Protein AF-A0A4Q9L4A9-F1 (afdb_monomer_lite)

Foldseek 3Di:
DVVVVVCVVPPDPPDPVVVVVVVVVVVVVVQQWAKEKEWEWADPDDDDDQDADPQEAEDDPPPDDDPDDRRRGDPDPRIDGDDMDMDGQVQFLFHFPCSVVGGGNDYGYYYYYCVQPNPVLVVVLRVVRNPPPPPDADQEPVNLLSNLSVCQSRRTDPDPSLLLVLLRSLCNHLPPPVNLVVLVPPDPPPGDAHDLLSLLSSVLSNLLQLLDDPVVVVVCPDSVVSSVSSVPDDDPQAPRPDLEGEDEPVVVVSLVVVCVVDVVSVSSVVSSCSNHDGPYYHYD

Secondary structure (DSSP, 8-state):
-HHHHHHHHTT----HHHHHHHHHHHHHHHHH--EEEEEEEE-S-----S---TTEEEE-TT--SSS---------TT-EEEEEEEEETTT-SS-BTTGGGS-TT-EEEEEEETTTS-HHHHHHHHHHHHTTTTT-----HHHHHHHHHHHHHTTB--SHHHHHHHHHHHHHHHH-TTTTTTTT----S------HHHHHHHHHHHHHHHTS-HHHHHH--SHHHHHHHTTT-----S-TTSSSEEE-HHHHHHHHHHHTT-HHHHHHHHHHHHHS--S-EEE-

Structure (mmCIF, N/CA/C/O backbone):
data_AF-A0A4Q9L4A9-F1
#
_entry.id   AF-A0A4Q9L4A9-F1
#
loop_
_atom_site.group_PDB
_atom_site.id
_atom_site.type_symbol
_atom_site.label_atom_id
_atom_site.label_alt_id
_atom_site.label_comp_id
_atom_site.label_asym_id
_atom_site.label_entity_id
_atom_site.label_seq_id
_atom_site.pdbx_PDB_ins_code
_atom_site.Cartn_x
_atom_site.Cartn_y
_atom_site.Cartn_z
_at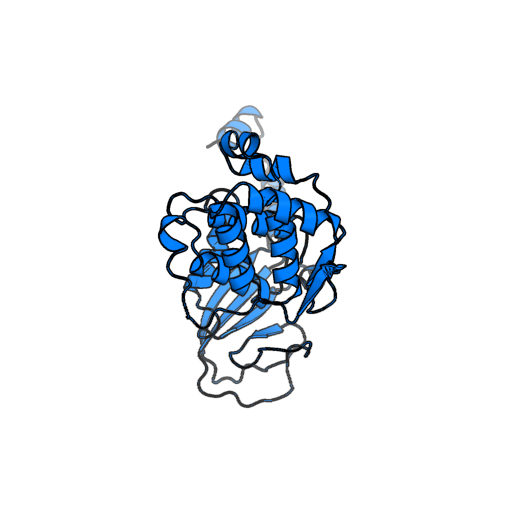om_site.occupancy
_atom_site.B_iso_or_equiv
_atom_site.auth_seq_id
_atom_site.auth_comp_id
_atom_site.auth_asym_id
_atom_site.auth_atom_id
_atom_site.pdbx_PDB_model_num
ATOM 1 N N . MET A 1 1 ? 34.434 11.935 4.035 1.00 46.56 1 MET A N 1
ATOM 2 C CA . MET A 1 1 ? 35.408 12.310 5.093 1.00 46.56 1 MET A CA 1
ATOM 3 C C . MET A 1 1 ? 35.863 11.120 5.949 1.00 46.56 1 MET A C 1
ATOM 5 O O . MET A 1 1 ? 37.056 11.001 6.187 1.00 46.56 1 MET A O 1
ATOM 9 N N . ILE A 1 2 ? 34.966 10.197 6.322 1.00 35.94 2 ILE A N 1
ATOM 10 C CA . ILE A 1 2 ? 35.263 9.010 7.158 1.00 35.94 2 ILE A CA 1
ATOM 11 C C . ILE A 1 2 ? 36.273 8.034 6.511 1.00 35.94 2 ILE A C 1
ATOM 13 O O . ILE A 1 2 ? 37.188 7.555 7.176 1.00 35.94 2 ILE A O 1
ATOM 17 N N . CYS A 1 3 ? 36.211 7.823 5.191 1.00 37.69 3 CYS A N 1
ATOM 18 C CA . CYS A 1 3 ? 37.107 6.888 4.489 1.00 37.69 3 CYS A CA 1
ATOM 19 C C . CYS A 1 3 ? 38.596 7.287 4.532 1.00 37.69 3 CYS A C 1
ATOM 21 O O . CYS A 1 3 ? 39.474 6.428 4.563 1.00 37.69 3 CYS A O 1
ATOM 23 N N . LYS A 1 4 ? 38.898 8.593 4.583 1.00 42.41 4 LYS A N 1
ATOM 24 C CA . LYS A 1 4 ? 40.282 9.095 4.623 1.00 42.41 4 LYS A CA 1
ATOM 25 C C . LYS A 1 4 ? 40.932 8.871 5.995 1.00 42.41 4 LYS A C 1
ATOM 27 O O . LYS A 1 4 ? 42.149 8.745 6.071 1.00 42.41 4 LYS A O 1
ATOM 32 N N . ALA A 1 5 ? 40.122 8.799 7.055 1.00 48.47 5 ALA A N 1
ATOM 33 C CA . ALA A 1 5 ? 40.576 8.511 8.413 1.00 48.47 5 ALA A CA 1
ATOM 34 C C . ALA A 1 5 ? 40.863 7.012 8.612 1.00 48.47 5 ALA A C 1
ATOM 36 O O . ALA A 1 5 ? 41.894 6.668 9.181 1.00 4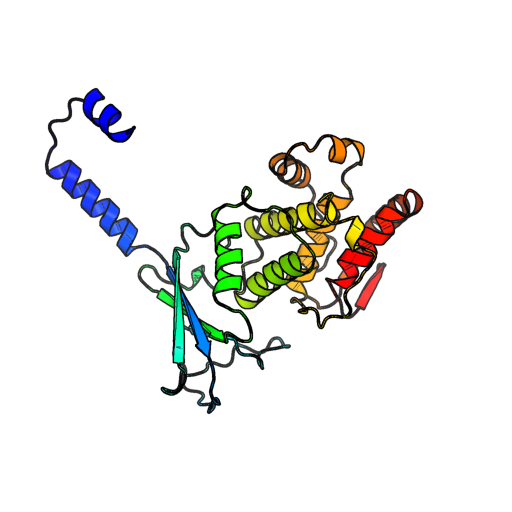8.47 5 ALA A O 1
ATOM 37 N N . ILE A 1 6 ? 40.021 6.132 8.054 1.00 48.19 6 ILE A N 1
ATOM 38 C CA . ILE A 1 6 ? 40.206 4.669 8.121 1.00 48.19 6 ILE A CA 1
ATOM 39 C C . ILE A 1 6 ? 41.466 4.233 7.354 1.00 48.19 6 ILE A C 1
ATOM 41 O O . ILE A 1 6 ? 42.255 3.434 7.854 1.00 48.19 6 ILE A O 1
ATOM 45 N N . LEU A 1 7 ? 41.718 4.817 6.177 1.00 47.72 7 LEU A N 1
ATOM 46 C CA . LEU A 1 7 ? 42.925 4.532 5.388 1.00 47.72 7 LEU A CA 1
ATOM 47 C C . LEU A 1 7 ? 44.218 5.013 6.067 1.00 47.72 7 LEU A C 1
ATOM 49 O O . LEU A 1 7 ? 45.253 4.363 5.938 1.00 47.72 7 LEU A O 1
ATOM 53 N N . LYS A 1 8 ? 44.165 6.127 6.811 1.00 48.16 8 LYS A N 1
ATOM 54 C CA . LYS A 1 8 ? 45.320 6.650 7.560 1.00 48.16 8 LYS A CA 1
ATOM 55 C C . LYS A 1 8 ? 45.640 5.830 8.811 1.00 48.16 8 LYS A C 1
ATOM 57 O O . LYS A 1 8 ? 46.808 5.741 9.168 1.00 48.16 8 LYS A O 1
ATOM 62 N N . ALA A 1 9 ? 44.633 5.241 9.458 1.00 48.78 9 ALA A N 1
ATOM 63 C CA . ALA A 1 9 ? 44.812 4.476 10.692 1.00 48.78 9 ALA A CA 1
ATOM 64 C C . ALA A 1 9 ? 45.543 3.135 10.483 1.00 48.78 9 ALA A C 1
ATOM 66 O O . ALA A 1 9 ? 46.252 2.691 11.379 1.00 48.78 9 ALA A O 1
ATOM 67 N N . ASN A 1 10 ? 45.430 2.518 9.299 1.00 49.88 10 ASN A N 1
ATOM 68 C CA . ASN A 1 10 ? 45.929 1.154 9.067 1.00 49.88 10 ASN A CA 1
ATOM 69 C C . ASN A 1 10 ? 47.282 1.055 8.339 1.00 49.88 10 ASN A C 1
ATOM 71 O O . ASN A 1 10 ? 47.733 -0.053 8.069 1.00 49.88 10 ASN A O 1
ATOM 75 N N . ASN A 1 11 ? 47.943 2.175 8.020 1.00 46.41 11 ASN A N 1
ATOM 76 C CA . ASN A 1 11 ? 49.283 2.206 7.405 1.00 46.41 11 ASN A CA 1
ATOM 77 C C . ASN A 1 11 ? 49.449 1.262 6.186 1.00 46.41 11 ASN A C 1
ATOM 79 O O . ASN A 1 11 ? 50.508 0.677 5.952 1.00 46.41 11 ASN A O 1
ATOM 83 N N . ILE A 1 12 ? 48.380 1.089 5.403 1.00 49.72 12 ILE A N 1
ATOM 84 C CA . ILE A 1 12 ? 48.369 0.210 4.234 1.00 49.72 12 ILE A CA 1
ATOM 85 C C . ILE A 1 12 ? 49.035 0.980 3.094 1.00 49.72 12 ILE A C 1
ATOM 87 O O . ILE A 1 12 ? 48.429 1.887 2.522 1.00 49.72 12 ILE A O 1
ATOM 91 N N . LYS A 1 13 ? 50.281 0.623 2.742 1.00 50.34 13 LYS A N 1
ATOM 92 C CA . LYS A 1 13 ? 50.833 0.940 1.414 1.00 50.34 13 LYS A CA 1
ATOM 93 C C . LYS A 1 13 ? 49.786 0.485 0.403 1.00 50.34 13 LYS A C 1
ATOM 95 O O . LYS A 1 13 ? 49.462 -0.699 0.362 1.00 50.34 13 LYS A O 1
ATOM 100 N N . THR A 1 14 ? 49.212 1.431 -0.331 1.00 51.41 14 THR A N 1
ATOM 101 C CA . THR A 1 14 ? 48.130 1.237 -1.297 1.00 51.41 14 THR A CA 1
ATOM 102 C C . THR A 1 14 ? 48.573 0.259 -2.381 1.00 51.41 14 THR A C 1
ATOM 104 O O . THR A 1 14 ? 49.086 0.641 -3.428 1.00 51.41 14 THR A O 1
ATOM 107 N N . ASN A 1 15 ? 48.409 -1.032 -2.095 1.00 56.38 15 ASN A N 1
ATOM 108 C CA . ASN A 1 15 ? 48.650 -2.107 -3.034 1.00 56.38 15 ASN A CA 1
ATOM 109 C C . ASN A 1 15 ? 47.624 -1.967 -4.150 1.00 56.38 15 ASN A C 1
ATOM 111 O O . ASN A 1 15 ? 46.416 -2.008 -3.906 1.00 56.38 15 ASN A O 1
ATOM 115 N N . PHE A 1 16 ? 48.121 -1.828 -5.375 1.00 57.53 16 PHE A N 1
ATOM 116 C CA . PHE A 1 16 ? 47.336 -1.819 -6.607 1.00 57.53 16 PHE A CA 1
ATOM 117 C C . PHE A 1 16 ? 46.325 -2.981 -6.649 1.00 57.53 16 PHE A C 1
ATOM 119 O O . PHE A 1 16 ? 45.219 -2.826 -7.148 1.00 57.53 16 PHE A O 1
ATOM 126 N N . THR A 1 17 ? 46.668 -4.106 -6.016 1.00 59.97 17 THR A N 1
ATOM 127 C CA . THR A 1 17 ? 45.826 -5.291 -5.813 1.00 59.97 17 THR A CA 1
ATOM 128 C C . THR A 1 17 ? 44.578 -5.037 -4.964 1.00 59.97 17 THR A C 1
ATOM 130 O O . THR A 1 17 ? 43.521 -5.573 -5.262 1.00 59.97 17 THR A O 1
ATOM 133 N N . VAL A 1 18 ? 44.658 -4.221 -3.908 1.00 62.69 18 VAL A N 1
ATOM 134 C CA . VAL A 1 18 ? 43.489 -3.893 -3.068 1.00 62.69 18 VAL A CA 1
ATOM 135 C C . VAL A 1 18 ? 42.555 -2.946 -3.816 1.00 62.69 18 VAL A C 1
ATOM 137 O O . VAL A 1 18 ? 41.340 -3.119 -3.775 1.00 62.69 18 VAL A O 1
ATOM 140 N N . LEU A 1 19 ? 43.118 -1.982 -4.552 1.00 65.50 19 LEU A N 1
ATOM 141 C CA . LEU A 1 19 ? 42.341 -1.087 -5.406 1.00 65.50 19 LEU A CA 1
ATOM 142 C C . LEU A 1 19 ? 41.688 -1.853 -6.567 1.00 65.50 19 LEU A C 1
ATOM 144 O O . LEU A 1 19 ? 40.522 -1.616 -6.859 1.00 65.50 19 LEU A O 1
ATOM 148 N N . SER A 1 20 ? 42.397 -2.797 -7.195 1.00 64.50 20 SER A N 1
ATOM 149 C CA . SER A 1 20 ? 41.839 -3.609 -8.280 1.00 64.50 20 SER A CA 1
ATOM 150 C C . SER A 1 20 ? 40.752 -4.557 -7.781 1.00 64.50 20 SER A C 1
ATOM 152 O O . SER A 1 20 ? 39.711 -4.651 -8.420 1.00 64.50 20 SER A O 1
ATOM 154 N N . LEU A 1 21 ? 40.928 -5.190 -6.615 1.00 67.19 21 LEU A N 1
ATOM 155 C CA . LEU A 1 21 ? 39.889 -6.008 -5.984 1.00 67.19 21 LEU A CA 1
ATOM 156 C C . LEU A 1 21 ? 38.652 -5.178 -5.623 1.00 67.19 21 LEU A C 1
ATOM 158 O O . LEU A 1 21 ? 37.537 -5.656 -5.795 1.00 67.19 21 LEU A O 1
ATOM 162 N N . TYR A 1 22 ? 38.841 -3.934 -5.181 1.00 69.19 22 TYR A N 1
ATOM 163 C CA . TYR A 1 22 ? 37.750 -3.003 -4.895 1.00 69.19 22 TYR A CA 1
ATOM 164 C C . TYR A 1 22 ? 37.019 -2.535 -6.165 1.00 69.19 22 TYR A C 1
ATOM 166 O O . TYR A 1 22 ? 35.794 -2.461 -6.196 1.00 69.19 22 TYR A O 1
ATOM 174 N N . ILE A 1 23 ? 37.750 -2.257 -7.247 1.00 69.69 23 ILE A N 1
ATOM 175 C CA . ILE A 1 23 ? 37.150 -1.926 -8.547 1.00 69.69 23 ILE A CA 1
ATOM 176 C C . ILE A 1 23 ? 36.395 -3.135 -9.104 1.00 69.69 23 ILE A C 1
ATOM 178 O O . ILE A 1 23 ? 35.279 -2.978 -9.593 1.00 69.69 23 ILE A O 1
ATOM 182 N N . LEU A 1 24 ? 36.961 -4.340 -9.002 1.00 65.38 24 LEU A N 1
ATOM 183 C CA . LEU A 1 24 ? 36.312 -5.578 -9.434 1.00 65.38 24 LEU A CA 1
ATOM 184 C C . LEU A 1 24 ? 35.065 -5.885 -8.603 1.00 65.38 24 LEU A C 1
ATOM 186 O O . LEU A 1 24 ? 34.063 -6.306 -9.172 1.00 65.38 24 LEU A O 1
ATOM 190 N N . SER A 1 25 ? 35.089 -5.647 -7.289 1.00 64.06 25 SER A N 1
ATOM 191 C CA . SER A 1 25 ? 33.915 -5.851 -6.441 1.00 64.06 25 SER A CA 1
ATOM 192 C C . SER A 1 25 ? 32.811 -4.843 -6.751 1.00 64.06 25 SER A C 1
ATOM 194 O O . SER A 1 25 ? 31.670 -5.258 -6.916 1.00 64.06 25 SER A O 1
ATOM 196 N N . ILE A 1 26 ? 33.131 -3.557 -6.936 1.00 67.44 26 ILE A N 1
ATOM 197 C CA . ILE A 1 26 ? 32.149 -2.551 -7.376 1.00 67.44 26 ILE A CA 1
ATOM 198 C C . ILE A 1 26 ? 31.609 -2.885 -8.764 1.00 67.44 26 ILE A C 1
ATOM 200 O O . ILE A 1 26 ? 30.406 -2.821 -8.975 1.00 67.44 26 ILE A O 1
ATOM 204 N N . SER A 1 27 ? 32.473 -3.264 -9.705 1.00 60.09 27 SER A N 1
ATOM 205 C CA . SER A 1 27 ? 32.049 -3.611 -11.066 1.00 60.09 27 SER A CA 1
ATOM 206 C C . SER A 1 27 ? 31.139 -4.833 -11.057 1.00 60.09 27 SER A C 1
ATOM 208 O O . SER A 1 27 ? 30.147 -4.853 -11.772 1.00 60.09 27 SER A O 1
ATOM 210 N N . LYS A 1 28 ? 31.431 -5.826 -10.208 1.00 59.72 28 LYS A N 1
ATOM 211 C CA . LYS A 1 28 ? 30.566 -6.989 -9.999 1.00 59.72 28 LYS A CA 1
ATOM 212 C C . LYS A 1 28 ? 29.223 -6.589 -9.386 1.00 59.72 28 LYS A C 1
ATOM 214 O O . LYS A 1 28 ? 28.204 -7.069 -9.860 1.00 59.72 28 LYS A O 1
ATOM 219 N N . VAL A 1 29 ? 29.211 -5.695 -8.395 1.00 61.16 29 VAL A N 1
ATOM 220 C CA . VAL A 1 29 ? 27.972 -5.147 -7.814 1.00 61.16 29 VAL A CA 1
ATOM 221 C C . VAL A 1 29 ? 27.157 -4.408 -8.877 1.00 61.16 29 VAL A C 1
ATOM 223 O O . VAL A 1 29 ? 25.982 -4.686 -9.020 1.00 61.16 29 VAL A O 1
ATOM 226 N N . ILE A 1 30 ? 27.770 -3.537 -9.685 1.00 61.09 30 ILE A N 1
ATOM 227 C CA . ILE A 1 30 ? 27.075 -2.820 -10.769 1.00 61.09 30 ILE A CA 1
ATOM 228 C C . ILE A 1 30 ? 26.550 -3.790 -11.833 1.00 61.09 30 ILE A C 1
ATOM 230 O O . ILE A 1 30 ? 25.437 -3.618 -12.312 1.00 61.09 30 ILE A O 1
ATOM 234 N N . LEU A 1 31 ? 27.338 -4.805 -12.205 1.00 59.22 31 LEU A N 1
ATOM 235 C CA . LEU A 1 31 ? 26.934 -5.795 -13.203 1.00 59.22 31 LEU A CA 1
ATOM 236 C C . LEU A 1 31 ? 25.736 -6.612 -12.720 1.00 59.22 31 LEU A C 1
ATOM 238 O O . LEU A 1 31 ? 24.808 -6.773 -13.495 1.00 59.22 31 LEU A O 1
ATOM 242 N N . THR A 1 32 ? 25.741 -7.052 -11.458 1.00 60.12 32 THR A N 1
ATOM 243 C CA . THR A 1 32 ? 24.706 -7.928 -10.870 1.00 60.12 32 THR A CA 1
ATOM 244 C C . THR A 1 32 ? 23.411 -7.215 -10.476 1.00 60.12 32 THR A C 1
ATOM 246 O O . THR A 1 32 ? 22.443 -7.885 -10.120 1.00 60.12 32 THR A O 1
ATOM 249 N N . GLN A 1 33 ? 23.352 -5.883 -10.595 1.00 69.56 33 GLN A N 1
ATOM 250 C CA . GLN A 1 33 ? 22.165 -5.112 -10.236 1.00 69.56 33 GLN A CA 1
ATOM 251 C C . GLN A 1 33 ? 20.960 -5.502 -11.089 1.00 69.56 33 GLN A C 1
ATOM 253 O O . GLN A 1 33 ? 20.944 -5.342 -12.312 1.00 69.56 33 GLN A O 1
ATOM 258 N N . LYS A 1 34 ? 19.901 -5.943 -10.411 1.00 81.12 34 LYS A N 1
ATOM 259 C CA . LYS A 1 34 ? 18.583 -6.089 -11.023 1.00 81.12 34 LYS A CA 1
ATOM 260 C C . LYS A 1 34 ? 17.924 -4.721 -11.121 1.00 81.12 34 LYS A C 1
ATOM 262 O O . LYS A 1 34 ? 17.794 -4.005 -10.123 1.00 81.12 34 LYS A O 1
ATOM 267 N N . THR A 1 35 ? 17.507 -4.353 -12.327 1.00 84.00 35 THR A N 1
ATOM 268 C CA . THR A 1 35 ? 16.890 -3.049 -12.579 1.00 84.00 35 THR A CA 1
ATOM 269 C C . THR A 1 35 ? 15.560 -3.190 -13.296 1.00 84.00 35 THR A C 1
ATOM 271 O O . THR A 1 35 ? 15.315 -4.143 -14.036 1.00 84.00 35 THR A O 1
ATOM 274 N N . MET A 1 36 ? 14.695 -2.208 -13.075 1.00 85.50 36 MET A N 1
ATOM 275 C CA . MET A 1 36 ? 13.428 -2.075 -13.777 1.00 85.50 36 MET A CA 1
ATOM 276 C C . MET A 1 36 ? 13.355 -0.682 -14.390 1.00 85.50 36 MET A C 1
ATOM 278 O O . MET A 1 36 ? 13.564 0.307 -13.688 1.00 85.50 36 MET A O 1
ATOM 282 N N . ALA A 1 37 ? 13.082 -0.592 -15.691 1.00 85.88 37 ALA A N 1
ATOM 283 C CA . ALA A 1 37 ? 12.739 0.676 -16.320 1.00 85.88 37 ALA A CA 1
ATOM 284 C C . ALA A 1 37 ? 11.236 0.851 -16.415 1.00 85.88 37 ALA A C 1
ATOM 286 O O . ALA A 1 37 ? 10.520 -0.050 -16.839 1.00 85.88 37 ALA A O 1
ATOM 287 N N . ILE A 1 38 ? 10.798 2.059 -16.096 1.00 87.62 38 ILE A N 1
ATOM 288 C CA . ILE A 1 38 ? 9.439 2.524 -16.306 1.00 87.62 38 ILE A CA 1
ATOM 289 C C . ILE A 1 38 ? 9.477 3.574 -17.409 1.00 87.62 38 ILE A C 1
ATOM 291 O O . ILE A 1 38 ? 10.107 4.623 -17.263 1.00 87.62 38 ILE A O 1
ATOM 295 N N . HIS A 1 39 ? 8.813 3.273 -18.516 1.00 85.69 39 HIS A N 1
ATOM 296 C CA . HIS A 1 39 ? 8.696 4.111 -19.699 1.00 85.69 39 HIS A CA 1
ATOM 297 C C . HIS A 1 39 ? 7.332 4.792 -19.685 1.00 85.69 39 HIS A C 1
ATOM 299 O O . HIS A 1 39 ? 6.300 4.124 -19.722 1.00 85.69 39 HIS A O 1
ATOM 305 N N . PHE A 1 40 ? 7.329 6.119 -19.649 1.00 86.06 40 PHE A N 1
ATOM 306 C CA . PHE A 1 40 ? 6.120 6.933 -19.711 1.00 86.06 40 PHE A CA 1
ATOM 307 C C . PHE A 1 40 ? 5.878 7.360 -21.154 1.00 86.06 40 PHE A C 1
ATOM 309 O O . PHE A 1 40 ? 6.726 8.039 -21.745 1.00 86.06 40 PHE A O 1
ATOM 316 N N . TYR A 1 41 ? 4.740 6.963 -21.717 1.00 82.88 41 TYR A N 1
ATOM 317 C CA . TYR A 1 41 ? 4.392 7.229 -23.112 1.00 82.88 41 TYR A CA 1
ATOM 318 C C . TYR A 1 41 ? 3.058 7.968 -23.238 1.00 82.88 41 TYR A C 1
ATOM 320 O O . TYR A 1 41 ? 2.205 7.897 -22.353 1.00 82.88 41 TYR A O 1
ATOM 328 N N . GLU A 1 42 ? 2.897 8.676 -24.350 1.00 79.69 42 GLU A N 1
ATOM 329 C CA . GLU A 1 42 ? 1.655 9.324 -24.775 1.00 79.69 42 GLU A CA 1
ATOM 330 C C . GLU A 1 42 ? 1.154 8.616 -26.039 1.00 79.69 42 GLU A C 1
ATOM 332 O O . GLU A 1 42 ? 1.953 8.327 -26.936 1.00 79.69 42 GLU A O 1
ATOM 337 N N . THR A 1 43 ? -0.134 8.278 -26.090 1.00 66.62 43 THR A N 1
ATOM 338 C CA . THR A 1 43 ? -0.740 7.583 -27.233 1.00 66.62 43 THR A CA 1
ATOM 339 C C . THR A 1 43 ? -1.424 8.555 -28.187 1.00 66.62 43 THR A C 1
ATOM 341 O O . THR A 1 43 ? -2.319 9.296 -27.789 1.00 66.62 43 THR A O 1
ATOM 344 N N . GLU A 1 44 ? -1.082 8.453 -29.472 1.00 52.84 44 GLU A N 1
ATOM 345 C CA . GLU A 1 44 ? -1.968 8.791 -30.591 1.00 52.84 44 GLU A CA 1
ATOM 346 C C . GLU A 1 44 ? -2.365 7.450 -31.248 1.00 52.84 44 GLU A C 1
ATOM 348 O O . GLU A 1 44 ? -1.618 6.934 -32.065 1.00 52.84 44 GLU A O 1
ATOM 353 N N . GLU A 1 45 ? -3.491 6.854 -30.821 1.00 43.31 45 GLU A N 1
ATOM 354 C CA . GLU A 1 45 ? -4.133 5.620 -31.349 1.00 43.31 45 GLU A CA 1
ATOM 355 C C . GLU A 1 45 ? -3.292 4.310 -31.398 1.00 43.31 45 GLU A C 1
ATOM 357 O O . GLU A 1 45 ? -2.282 4.192 -32.084 1.00 43.31 45 GLU A O 1
ATOM 362 N N . ILE A 1 46 ? -3.758 3.251 -30.714 1.00 46.88 46 ILE A N 1
ATOM 363 C CA . ILE A 1 46 ? -3.113 1.920 -30.720 1.00 46.88 46 ILE A CA 1
ATOM 364 C C . ILE A 1 46 ? -3.736 1.020 -31.797 1.00 46.88 46 ILE A C 1
ATOM 366 O O . ILE A 1 46 ? -4.938 0.746 -31.761 1.00 46.88 46 ILE A O 1
ATOM 370 N N . HIS A 1 47 ? -2.907 0.455 -32.680 1.00 38.84 47 HIS A N 1
ATOM 371 C CA . HIS A 1 47 ? -3.247 -0.749 -33.437 1.00 38.84 47 HIS A CA 1
ATOM 372 C C . HIS A 1 47 ? -2.821 -1.999 -32.652 1.00 38.84 47 HIS A C 1
ATOM 374 O O . HIS A 1 47 ? -1.660 -2.188 -32.302 1.00 38.84 47 HIS A O 1
ATOM 380 N N . LEU A 1 48 ? -3.789 -2.866 -32.346 1.00 39.34 48 LEU A N 1
ATOM 381 C CA . LEU A 1 48 ? -3.563 -4.120 -31.627 1.00 39.34 48 LEU A CA 1
ATOM 382 C C . LEU A 1 48 ? -2.847 -5.123 -32.543 1.00 39.34 48 LEU A C 1
ATOM 384 O O . LEU A 1 48 ? -3.437 -5.602 -33.512 1.00 39.34 48 LEU A O 1
ATOM 388 N N . THR A 1 49 ? -1.604 -5.488 -32.223 1.00 39.19 49 THR A N 1
ATOM 389 C CA . THR A 1 49 ? -0.969 -6.697 -32.767 1.00 39.19 49 THR A CA 1
ATOM 390 C C . THR A 1 49 ? -0.458 -7.588 -31.632 1.00 39.19 49 THR A C 1
ATOM 392 O O . THR A 1 49 ? 0.253 -7.145 -30.739 1.00 39.19 49 THR A O 1
ATOM 395 N N . GLU A 1 50 ? -0.848 -8.867 -31.660 1.00 40.41 50 GLU A N 1
ATOM 396 C CA . GLU A 1 50 ? -0.618 -9.882 -30.608 1.00 40.41 50 GLU A CA 1
ATOM 397 C C . GLU A 1 50 ? 0.842 -10.373 -30.477 1.00 40.41 50 GLU A C 1
ATOM 399 O O . GLU A 1 50 ? 1.118 -11.342 -29.772 1.00 40.41 50 GLU A O 1
ATOM 404 N N . ASN A 1 51 ? 1.810 -9.722 -31.123 1.00 40.12 51 ASN A N 1
ATOM 405 C CA . ASN A 1 51 ? 3.195 -10.198 -31.173 1.00 40.12 51 ASN A CA 1
ATOM 406 C C . ASN A 1 51 ? 4.103 -9.399 -30.225 1.00 40.12 51 ASN A C 1
ATOM 408 O O . ASN A 1 51 ? 4.999 -8.679 -30.665 1.00 40.12 51 ASN A O 1
ATOM 412 N N . GLY A 1 52 ? 3.878 -9.516 -28.916 1.00 44.59 52 GLY A N 1
ATOM 413 C CA . GLY A 1 52 ? 4.742 -8.909 -27.900 1.00 44.59 52 GLY A CA 1
ATOM 414 C C . GLY A 1 52 ? 5.869 -9.834 -27.417 1.00 44.59 52 GLY A C 1
ATOM 415 O O . GLY A 1 52 ? 5.720 -11.051 -27.341 1.00 44.59 52 GLY A O 1
ATOM 416 N N . THR A 1 53 ? 7.012 -9.248 -27.060 1.00 44.78 53 THR A N 1
ATOM 417 C CA . THR A 1 53 ? 8.157 -9.924 -26.426 1.00 44.78 53 THR A CA 1
ATOM 418 C C . THR A 1 53 ? 7.889 -10.279 -24.958 1.00 44.78 53 THR A C 1
ATOM 420 O O . THR A 1 53 ? 7.387 -9.452 -24.206 1.00 44.78 53 THR A O 1
ATOM 423 N N . ASN A 1 54 ? 8.320 -11.470 -24.523 1.00 50.47 54 ASN A N 1
ATOM 424 C CA . ASN A 1 54 ? 7.995 -12.109 -23.231 1.00 50.47 54 ASN A CA 1
ATOM 425 C C . ASN A 1 54 ? 8.446 -11.395 -21.926 1.00 50.47 54 ASN A C 1
ATOM 427 O O . ASN A 1 54 ? 8.222 -11.952 -20.856 1.00 50.47 54 ASN A O 1
ATOM 431 N N . ASN A 1 55 ? 9.052 -10.199 -21.967 1.00 53.03 55 ASN A N 1
ATOM 432 C CA . ASN A 1 55 ? 9.693 -9.555 -20.800 1.00 53.03 55 ASN A CA 1
ATOM 433 C C . ASN A 1 55 ? 9.209 -8.107 -20.552 1.00 53.03 55 ASN A C 1
ATOM 435 O O . ASN A 1 55 ? 10.008 -7.226 -20.220 1.00 53.03 55 ASN A O 1
ATOM 439 N N . CYS A 1 56 ? 7.931 -7.810 -20.802 1.00 57.56 56 CYS A N 1
ATOM 440 C CA . CYS A 1 56 ? 7.402 -6.446 -20.698 1.00 57.56 56 CYS A CA 1
ATOM 441 C C . CYS A 1 56 ? 5.998 -6.430 -20.087 1.00 57.56 56 CYS A C 1
ATOM 443 O O . CYS A 1 56 ? 5.153 -7.224 -20.494 1.00 57.56 56 CYS A O 1
ATOM 445 N N . ASP A 1 57 ? 5.731 -5.482 -19.185 1.00 62.38 57 ASP A N 1
ATOM 446 C CA . ASP A 1 57 ? 4.373 -5.174 -18.717 1.00 62.38 57 ASP A CA 1
ATOM 447 C C . ASP A 1 57 ? 3.877 -3.864 -19.345 1.00 62.38 57 ASP A C 1
ATOM 449 O O . ASP A 1 57 ? 4.620 -2.882 -19.419 1.00 62.38 57 ASP A O 1
ATOM 453 N N . TYR A 1 58 ? 2.612 -3.835 -19.765 1.00 60.09 58 TYR A N 1
ATOM 454 C CA . TYR A 1 58 ? 1.960 -2.664 -20.354 1.00 60.09 58 TYR A CA 1
ATOM 455 C C . TYR A 1 58 ? 0.702 -2.276 -19.586 1.00 60.09 58 TYR A C 1
ATOM 457 O O . TYR A 1 58 ? -0.127 -3.131 -19.270 1.00 60.09 58 TYR A O 1
ATOM 465 N N . PHE A 1 59 ? 0.542 -0.973 -19.359 1.00 62.72 59 PHE A N 1
ATOM 466 C CA . PHE A 1 59 ? -0.613 -0.390 -18.684 1.00 62.72 59 PHE A CA 1
ATOM 467 C C . PHE A 1 59 ? -1.167 0.786 -19.495 1.00 62.72 59 PHE A C 1
ATOM 469 O O . PHE A 1 59 ? -0.435 1.732 -19.809 1.00 62.72 59 PHE A O 1
ATOM 476 N N . ASP A 1 60 ? -2.458 0.722 -19.824 1.00 55.19 60 ASP A N 1
ATOM 477 C CA . ASP A 1 60 ? -3.169 1.719 -20.633 1.00 55.19 60 ASP A CA 1
ATOM 478 C C . ASP A 1 60 ? -4.538 2.057 -20.013 1.00 55.19 60 ASP A C 1
ATOM 480 O O . ASP A 1 60 ? -5.032 1.329 -19.151 1.00 55.19 60 ASP A O 1
ATOM 484 N N . GLU A 1 61 ? -5.170 3.156 -20.433 1.00 50.50 61 GLU A N 1
ATOM 485 C CA . GLU A 1 61 ? -6.463 3.623 -19.899 1.00 50.50 61 GLU A CA 1
ATOM 486 C C . GLU A 1 61 ? -7.583 2.572 -19.977 1.00 50.50 61 GLU A C 1
ATOM 488 O O . GLU A 1 61 ? -8.523 2.625 -19.183 1.00 50.50 61 GLU A O 1
ATOM 493 N N . PHE A 1 62 ? -7.478 1.597 -20.885 1.00 43.03 62 PHE A N 1
ATOM 494 C CA . PHE A 1 62 ? -8.473 0.539 -21.077 1.00 43.03 62 PHE A CA 1
ATOM 495 C C . PHE A 1 62 ? -8.192 -0.754 -20.296 1.00 43.03 62 PHE A C 1
ATOM 497 O O . PHE A 1 62 ? -9.034 -1.648 -20.305 1.00 43.03 62 PHE A O 1
ATOM 504 N N . SER A 1 63 ? -7.064 -0.883 -19.582 1.00 45.94 63 SER A N 1
ATOM 505 C CA . SER A 1 63 ? -6.713 -2.115 -18.847 1.00 45.94 63 SER A CA 1
ATOM 506 C C . SER A 1 63 ? -7.370 -2.217 -17.461 1.00 45.94 63 SER A C 1
ATOM 508 O O . SER A 1 63 ? -6.781 -2.749 -16.520 1.00 45.94 63 SER A O 1
ATOM 510 N N . TYR A 1 64 ? -8.570 -1.663 -17.307 1.00 41.22 64 TYR A N 1
ATOM 511 C CA . TYR A 1 64 ? -9.302 -1.659 -16.048 1.00 41.22 64 TYR A CA 1
ATOM 512 C C . TYR A 1 64 ? -10.311 -2.813 -15.988 1.00 41.22 64 TYR A C 1
ATOM 514 O O . TYR A 1 64 ? -11.207 -2.899 -16.821 1.00 41.22 64 TYR A O 1
ATOM 522 N N . PHE A 1 65 ? -10.202 -3.598 -14.911 1.00 43.50 65 PHE A N 1
ATOM 523 C CA . PHE A 1 65 ? -11.191 -4.556 -14.398 1.00 43.50 65 PHE A CA 1
ATOM 524 C C . PHE A 1 65 ? -11.357 -5.862 -15.184 1.00 43.50 65 PHE A C 1
ATOM 526 O O . PHE A 1 65 ? -12.312 -6.040 -15.927 1.00 43.50 65 PHE A O 1
ATOM 533 N N . ASP A 1 66 ? -10.435 -6.794 -14.963 1.00 35.19 66 ASP A N 1
ATOM 534 C CA . ASP A 1 66 ? -10.724 -8.170 -14.526 1.00 35.19 66 ASP A CA 1
ATOM 535 C C . ASP A 1 66 ? -9.388 -8.913 -14.376 1.00 35.19 66 ASP A C 1
ATOM 537 O O . ASP A 1 66 ? -8.352 -8.404 -14.806 1.00 35.19 66 ASP A O 1
ATOM 541 N N . ASP A 1 67 ? -9.402 -10.124 -13.811 1.00 38.66 67 ASP A N 1
ATOM 542 C CA . ASP A 1 67 ? -8.303 -11.114 -13.773 1.00 38.66 67 ASP A CA 1
ATOM 543 C C . ASP A 1 67 ? -7.741 -11.508 -15.168 1.00 38.66 67 ASP A C 1
ATOM 545 O O . ASP A 1 67 ? -7.147 -12.573 -15.366 1.00 38.66 67 ASP A O 1
ATOM 549 N N . GLN A 1 68 ? -7.938 -10.671 -16.184 1.00 34.69 68 GLN A N 1
ATOM 550 C CA . GLN A 1 68 ? -7.400 -10.846 -17.514 1.00 34.69 68 GLN A CA 1
ATOM 551 C C . GLN A 1 68 ? -5.895 -10.593 -17.476 1.00 34.69 68 GLN A C 1
ATOM 553 O O . GLN A 1 68 ? -5.406 -9.548 -17.038 1.00 34.69 68 GLN A O 1
ATOM 558 N N . LYS A 1 69 ? -5.148 -11.601 -17.938 1.00 35.81 69 LYS A N 1
ATOM 559 C CA . LYS A 1 69 ? -3.709 -11.503 -18.184 1.00 35.81 69 LYS A CA 1
ATOM 560 C C . LYS A 1 69 ? -3.421 -10.199 -18.937 1.00 35.81 69 LYS A C 1
ATOM 562 O O . LYS A 1 69 ? -4.172 -9.895 -19.866 1.00 35.81 69 LYS A O 1
ATOM 567 N N . PRO A 1 70 ? -2.359 -9.455 -18.574 1.00 40.06 70 PRO A N 1
ATOM 568 C CA . PRO A 1 70 ? -1.974 -8.266 -19.321 1.00 40.06 70 PRO A CA 1
ATOM 569 C C . PRO A 1 70 ? -1.862 -8.651 -20.795 1.00 40.06 70 PRO A C 1
ATOM 571 O O . PRO A 1 70 ? -1.117 -9.569 -21.146 1.00 40.06 70 PRO A O 1
ATOM 574 N N . VAL A 1 71 ? -2.668 -8.009 -21.639 1.00 40.16 71 VAL A N 1
ATOM 575 C CA . VAL A 1 71 ? -2.560 -8.169 -23.087 1.00 40.16 71 VAL A CA 1
ATOM 576 C C . VAL A 1 71 ? -1.171 -7.656 -23.450 1.00 40.16 71 VAL A C 1
ATOM 578 O O . VAL A 1 71 ? -0.826 -6.522 -23.119 1.00 40.16 71 VAL A O 1
ATOM 581 N N . LEU A 1 72 ? -0.332 -8.515 -24.033 1.00 40.00 72 LEU A N 1
ATOM 582 C CA . LEU A 1 72 ? 0.982 -8.099 -24.511 1.00 40.00 72 LEU A CA 1
ATOM 583 C C . LEU A 1 72 ? 0.766 -7.127 -25.671 1.00 40.00 72 LEU A C 1
ATOM 585 O O . LEU A 1 72 ? 0.392 -7.539 -26.766 1.00 40.00 72 LEU A O 1
ATOM 589 N N . TYR A 1 73 ? 1.003 -5.843 -25.427 1.00 46.00 73 TYR A N 1
ATOM 590 C CA . TYR A 1 73 ? 1.051 -4.842 -26.482 1.00 46.00 73 TYR A CA 1
ATOM 591 C C . TYR A 1 73 ? 2.464 -4.819 -27.073 1.00 46.00 73 TYR A C 1
ATOM 593 O O . TYR A 1 73 ? 3.459 -4.788 -26.343 1.00 46.00 73 TYR A O 1
ATOM 601 N N . SER A 1 74 ? 2.577 -4.819 -28.399 1.00 43.25 74 SER A N 1
ATOM 602 C CA . SER A 1 74 ? 3.792 -4.357 -29.066 1.00 43.25 74 SER A CA 1
ATOM 603 C C . SER A 1 74 ? 3.772 -2.830 -29.114 1.00 43.25 74 SER A C 1
ATOM 605 O O . SER A 1 74 ? 2.757 -2.236 -29.478 1.00 43.25 74 SER A O 1
ATOM 607 N N . LEU A 1 75 ? 4.889 -2.181 -28.764 1.00 47.31 75 LEU A N 1
ATOM 608 C CA . LEU A 1 75 ? 5.050 -0.756 -29.048 1.00 47.31 75 LEU A CA 1
ATOM 609 C C . LEU A 1 75 ? 5.094 -0.609 -30.574 1.00 47.31 75 LEU A C 1
ATOM 611 O O . LEU A 1 75 ? 6.122 -0.901 -31.189 1.00 47.31 75 LEU A O 1
ATOM 615 N N . ASP A 1 76 ? 3.997 -0.182 -31.194 1.00 45.59 76 ASP A N 1
ATOM 616 C CA . ASP A 1 76 ? 4.088 0.349 -32.547 1.00 45.59 76 ASP A CA 1
ATOM 617 C C . ASP A 1 76 ? 5.011 1.571 -32.513 1.00 45.59 76 ASP A C 1
ATOM 619 O O . ASP A 1 76 ? 5.020 2.354 -31.557 1.00 45.59 76 ASP A O 1
ATOM 623 N N . SER A 1 77 ? 5.788 1.752 -33.579 1.00 46.72 77 SER A N 1
ATOM 624 C CA . SER A 1 77 ? 6.754 2.846 -33.755 1.00 46.72 77 SER A CA 1
ATOM 625 C C . SER A 1 77 ? 6.163 4.262 -33.638 1.00 46.72 77 SER A C 1
ATOM 627 O O . SER A 1 77 ? 6.909 5.234 -33.728 1.00 46.72 77 SER A O 1
ATOM 629 N N . ASN A 1 78 ? 4.845 4.382 -33.460 1.00 50.69 78 ASN A N 1
ATOM 630 C CA . ASN A 1 78 ? 4.108 5.636 -33.350 1.00 50.69 78 ASN A CA 1
ATOM 631 C C . ASN A 1 78 ? 3.967 6.143 -31.903 1.00 50.69 78 ASN A C 1
ATOM 633 O O . ASN A 1 78 ? 3.699 7.326 -31.710 1.00 50.69 78 ASN A O 1
ATOM 637 N N . ASN A 1 79 ? 4.194 5.308 -30.880 1.00 58.78 79 ASN A N 1
ATOM 638 C CA . ASN A 1 79 ? 4.106 5.759 -29.489 1.00 58.78 79 ASN A CA 1
ATOM 639 C C . ASN A 1 79 ? 5.363 6.530 -29.077 1.00 58.78 79 ASN A C 1
ATOM 641 O O . ASN A 1 79 ? 6.484 6.009 -29.088 1.00 58.78 79 ASN A O 1
ATOM 645 N N . LYS A 1 80 ? 5.179 7.781 -28.655 1.00 68.38 80 LYS A N 1
ATOM 646 C CA . LYS A 1 80 ? 6.279 8.633 -28.210 1.00 68.38 80 LYS A CA 1
ATOM 647 C C . LYS A 1 80 ? 6.568 8.379 -26.731 1.00 68.38 80 LYS A C 1
ATOM 649 O O . LYS A 1 80 ? 5.840 8.843 -25.856 1.00 68.38 80 LYS A O 1
ATOM 654 N N . VAL A 1 81 ? 7.664 7.673 -26.440 1.00 73.38 81 VAL A N 1
ATOM 655 C CA . VAL A 1 81 ? 8.208 7.602 -25.074 1.00 73.38 81 VAL A CA 1
ATOM 656 C C . VAL A 1 81 ? 8.730 8.985 -24.701 1.00 73.38 81 VAL A C 1
ATOM 658 O O . VAL A 1 81 ? 9.640 9.518 -25.336 1.00 73.38 81 VAL A O 1
ATOM 661 N N . LEU A 1 82 ? 8.131 9.579 -23.676 1.00 76.56 82 LEU A N 1
ATOM 662 C CA . LEU A 1 82 ? 8.468 10.921 -23.221 1.00 76.56 82 LEU A CA 1
ATOM 663 C C . LEU A 1 82 ? 9.593 10.885 -22.194 1.00 76.56 82 LEU A C 1
ATOM 665 O O . LEU A 1 82 ? 10.504 11.711 -22.245 1.00 76.56 82 LEU A O 1
ATOM 669 N N . GLN A 1 83 ? 9.506 9.961 -21.236 1.00 84.44 83 GLN A N 1
ATOM 670 C CA . GLN A 1 83 ? 10.418 9.890 -20.097 1.00 84.44 83 GLN A CA 1
ATOM 671 C C . GLN A 1 83 ? 10.641 8.439 -19.675 1.00 84.44 83 GLN A C 1
ATOM 673 O O . GLN A 1 83 ? 9.741 7.608 -19.776 1.00 84.44 83 GLN A O 1
ATOM 678 N N . VAL A 1 84 ? 11.844 8.147 -19.181 1.00 84.94 84 VAL A N 1
ATOM 679 C CA . VAL A 1 84 ? 12.221 6.826 -18.670 1.00 84.94 84 VAL A CA 1
ATOM 680 C C . VAL A 1 84 ? 12.802 6.989 -17.274 1.00 84.94 84 VAL A C 1
ATOM 682 O O . VAL A 1 84 ? 13.664 7.840 -17.054 1.00 84.94 84 VAL A O 1
ATOM 685 N N . PHE A 1 85 ? 12.345 6.164 -16.338 1.00 87.94 85 PHE A N 1
ATOM 686 C CA . PHE A 1 85 ? 12.876 6.091 -14.982 1.00 87.94 85 PHE A CA 1
ATOM 687 C C . PHE A 1 85 ? 13.459 4.704 -14.723 1.00 87.94 85 PHE A C 1
ATOM 689 O O . PHE A 1 85 ? 12.813 3.710 -15.033 1.00 87.94 85 PHE A O 1
ATOM 696 N N . ILE A 1 86 ? 14.656 4.624 -14.138 1.00 88.19 86 ILE A N 1
ATOM 697 C CA . ILE A 1 86 ? 15.313 3.350 -13.817 1.00 88.19 86 ILE A CA 1
ATOM 698 C C . ILE A 1 86 ? 15.335 3.164 -12.301 1.00 88.19 86 ILE A C 1
ATOM 700 O O . ILE A 1 86 ? 15.847 4.010 -11.569 1.00 88.19 86 ILE A O 1
ATOM 704 N N . ILE A 1 87 ? 14.802 2.036 -11.843 1.00 87.88 87 ILE A N 1
ATOM 705 C CA . ILE A 1 87 ? 14.770 1.624 -10.442 1.00 87.88 87 ILE A CA 1
ATOM 706 C C . ILE A 1 87 ? 15.823 0.540 -10.228 1.00 87.88 87 ILE A C 1
ATOM 708 O O . ILE A 1 87 ? 15.849 -0.453 -10.956 1.00 87.88 87 ILE A O 1
ATOM 712 N N . ASN A 1 88 ? 16.659 0.706 -9.202 1.00 86.56 88 ASN A N 1
ATOM 713 C CA . ASN A 1 88 ? 17.496 -0.373 -8.682 1.00 86.56 88 ASN A CA 1
ATOM 714 C C . ASN A 1 88 ? 16.696 -1.179 -7.647 1.00 86.56 88 ASN A C 1
ATOM 716 O O . ASN A 1 88 ? 16.406 -0.671 -6.558 1.00 86.56 88 ASN A O 1
ATOM 720 N N . LEU A 1 89 ? 16.373 -2.429 -7.989 1.00 86.44 89 LEU A N 1
ATOM 721 C CA . LEU A 1 89 ? 15.512 -3.304 -7.190 1.00 86.44 89 LEU A CA 1
ATOM 722 C C . LEU A 1 89 ? 16.149 -3.703 -5.853 1.00 86.44 89 LEU A C 1
ATOM 724 O O . LEU A 1 89 ? 15.437 -3.879 -4.874 1.00 86.44 89 LEU A O 1
ATOM 728 N N . GLU A 1 90 ? 17.481 -3.741 -5.761 1.00 82.38 90 GLU A N 1
ATOM 729 C CA . GLU A 1 90 ? 18.187 -4.050 -4.507 1.00 82.38 90 GLU A CA 1
ATOM 730 C C . GLU A 1 90 ? 18.025 -2.948 -3.455 1.00 82.38 90 GLU A C 1
ATOM 732 O O . GLU A 1 90 ? 18.128 -3.195 -2.254 1.00 82.38 90 GLU A O 1
ATOM 737 N N . THR A 1 91 ? 17.815 -1.710 -3.907 1.00 85.25 91 THR A N 1
ATOM 738 C CA . THR A 1 91 ? 17.704 -0.540 -3.023 1.00 85.25 91 THR A CA 1
ATOM 739 C C . THR A 1 91 ? 16.277 -0.057 -2.832 1.00 85.25 91 THR A C 1
ATOM 741 O O . THR A 1 91 ? 16.022 0.761 -1.948 1.00 85.25 91 THR A O 1
ATOM 744 N N . PHE A 1 92 ? 15.353 -0.527 -3.664 1.00 89.31 92 PHE A N 1
ATOM 745 C CA . PHE A 1 92 ? 13.963 -0.117 -3.606 1.00 89.31 92 PHE A CA 1
ATOM 746 C C . PHE A 1 92 ? 13.277 -0.769 -2.399 1.00 89.31 92 PHE A C 1
ATOM 748 O O . PHE A 1 92 ? 13.388 -1.969 -2.176 1.00 89.31 92 PHE A O 1
ATOM 755 N N . PHE A 1 93 ? 12.592 0.029 -1.575 1.00 89.06 93 PHE A N 1
ATOM 756 C CA . PHE A 1 93 ? 12.043 -0.459 -0.302 1.00 89.06 93 PHE A CA 1
ATOM 757 C C . PHE A 1 93 ? 10.869 -1.441 -0.471 1.00 89.06 93 PHE A C 1
ATOM 759 O O . PHE A 1 93 ? 10.614 -2.254 0.416 1.00 89.06 93 PHE A O 1
ATOM 766 N N . LEU A 1 94 ? 10.135 -1.358 -1.582 1.00 92.50 94 LEU A N 1
ATOM 767 C CA . LEU A 1 94 ? 9.031 -2.264 -1.902 1.00 92.50 94 LEU A CA 1
ATOM 768 C C . LEU A 1 94 ? 9.486 -3.320 -2.911 1.00 92.50 94 LEU A C 1
ATOM 770 O O . LEU A 1 94 ? 10.409 -3.087 -3.678 1.00 92.50 94 LEU A O 1
ATOM 774 N N . ASN A 1 95 ? 8.803 -4.462 -2.942 1.00 91.12 95 ASN A N 1
ATOM 775 C CA . ASN A 1 95 ? 9.105 -5.537 -3.887 1.00 91.12 95 ASN A CA 1
ATOM 776 C C . ASN A 1 95 ? 8.064 -5.591 -4.997 1.00 91.12 95 ASN A C 1
ATOM 778 O O . ASN A 1 95 ? 6.871 -5.435 -4.731 1.00 91.12 95 ASN A O 1
ATOM 782 N N . PHE A 1 96 ? 8.494 -5.880 -6.218 1.00 88.69 96 PHE A N 1
ATOM 783 C CA . PHE A 1 96 ? 7.577 -6.134 -7.329 1.00 88.69 96 PHE A CA 1
ATOM 784 C C . PHE A 1 96 ? 7.146 -7.603 -7.314 1.00 88.69 96 PHE A C 1
ATOM 786 O O . PHE A 1 96 ? 7.901 -8.477 -6.886 1.00 88.69 96 PHE A O 1
ATOM 793 N N . SER A 1 97 ? 5.926 -7.908 -7.761 1.00 84.94 97 SER A N 1
ATOM 794 C CA . SER A 1 97 ? 5.441 -9.299 -7.753 1.00 84.94 97 SER A CA 1
ATOM 795 C C . SER A 1 97 ? 6.236 -10.219 -8.687 1.00 84.94 97 SER A C 1
ATOM 797 O O . SER A 1 97 ? 6.400 -11.393 -8.372 1.00 84.94 97 SER A O 1
ATOM 799 N N . ASN A 1 98 ? 6.773 -9.683 -9.785 1.00 80.69 98 ASN A N 1
ATOM 800 C CA . ASN A 1 98 ? 7.586 -10.397 -10.775 1.00 80.69 98 ASN A CA 1
ATOM 801 C C . ASN A 1 98 ? 9.103 -10.280 -10.533 1.00 80.69 98 ASN A C 1
ATOM 803 O O . ASN A 1 98 ? 9.893 -10.730 -11.355 1.00 80.69 98 ASN A O 1
ATOM 807 N N . GLU A 1 99 ? 9.543 -9.699 -9.413 1.00 79.12 99 GLU A N 1
ATOM 808 C CA . GLU A 1 99 ? 10.967 -9.443 -9.139 1.00 79.12 99 GLU A CA 1
ATOM 809 C C . GLU A 1 99 ? 11.836 -10.717 -9.167 1.00 79.12 99 GLU A C 1
ATOM 811 O O . GLU A 1 99 ? 13.001 -10.682 -9.569 1.00 79.12 99 GLU A O 1
ATOM 816 N N . GLU A 1 100 ? 11.264 -11.856 -8.771 1.00 75.19 100 GLU A N 1
ATOM 817 C CA . GLU A 1 100 ? 11.935 -13.162 -8.774 1.00 75.19 100 GLU A CA 1
ATOM 818 C C . GLU A 1 100 ? 12.186 -13.700 -10.195 1.00 75.19 100 GLU A C 1
ATOM 820 O O . GLU A 1 100 ? 13.133 -14.460 -10.398 1.00 75.19 100 GLU A O 1
ATOM 825 N N . GLU A 1 101 ? 11.393 -13.270 -11.180 1.00 75.25 101 GLU A N 1
ATOM 826 C CA . GLU A 1 101 ? 11.512 -13.669 -12.590 1.00 75.25 101 GLU A CA 1
ATOM 827 C C . GLU A 1 101 ? 12.602 -12.870 -13.327 1.00 75.25 101 GLU A C 1
ATOM 829 O O . GLU A 1 101 ? 13.112 -13.307 -14.361 1.00 75.25 101 GLU A O 1
ATOM 834 N N . ILE A 1 102 ? 13.010 -11.722 -12.774 1.00 74.06 102 ILE A N 1
ATOM 835 C CA . ILE A 1 102 ? 14.035 -10.850 -13.351 1.00 74.06 102 ILE A CA 1
ATOM 836 C C . ILE A 1 102 ? 15.417 -11.455 -13.075 1.00 74.06 102 ILE A C 1
ATOM 838 O O . ILE A 1 102 ? 15.883 -11.511 -11.929 1.00 74.06 102 ILE A O 1
ATOM 842 N N . GLN A 1 103 ? 16.087 -11.920 -14.132 1.00 69.56 103 GLN A N 1
ATOM 843 C CA . GLN A 1 103 ? 17.445 -12.459 -14.037 1.00 69.56 103 GLN A CA 1
ATOM 844 C C . GLN A 1 103 ? 18.469 -11.348 -13.752 1.00 69.56 103 GLN A C 1
ATOM 846 O O . GLN A 1 103 ? 18.271 -10.186 -14.105 1.00 69.56 103 GLN A O 1
ATOM 851 N N . GLU A 1 104 ? 19.585 -11.708 -13.113 1.00 66.94 104 GLU A N 1
ATOM 852 C CA . GLU A 1 104 ? 20.715 -10.788 -12.926 1.00 66.94 104 GLU A CA 1
ATOM 853 C C . GLU A 1 104 ? 21.195 -10.252 -14.286 1.00 66.94 104 GLU A C 1
ATOM 855 O O . GLU A 1 104 ? 21.240 -10.983 -15.279 1.00 66.94 104 GLU A O 1
ATOM 860 N N . ASN A 1 105 ? 21.537 -8.963 -14.331 1.00 65.19 105 ASN A N 1
ATOM 861 C CA . ASN A 1 105 ? 21.960 -8.232 -15.531 1.00 65.19 105 ASN A CA 1
ATOM 862 C C . ASN A 1 105 ? 20.860 -8.042 -16.597 1.00 65.19 105 ASN A C 1
ATOM 864 O O . ASN A 1 105 ? 21.156 -7.552 -17.690 1.00 65.19 105 ASN A O 1
ATOM 868 N N . GLN A 1 106 ? 19.608 -8.418 -16.315 1.00 67.38 106 GLN A N 1
ATOM 869 C CA . GLN A 1 106 ? 18.464 -8.099 -17.167 1.00 67.38 106 GLN A CA 1
ATOM 870 C C . GLN A 1 106 ? 17.690 -6.905 -16.612 1.00 67.38 106 GLN A C 1
ATOM 872 O O . GLN A 1 106 ? 17.554 -6.717 -15.402 1.00 67.38 106 GLN A O 1
ATOM 877 N N . GLN A 1 107 ? 17.181 -6.095 -17.535 1.00 72.00 107 GLN A N 1
ATOM 878 C CA . GLN A 1 107 ? 16.328 -4.955 -17.243 1.00 72.00 107 GLN A CA 1
ATOM 879 C C . GLN A 1 107 ? 14.894 -5.310 -17.628 1.00 72.00 107 GLN A C 1
ATOM 881 O O . GLN A 1 107 ? 14.620 -5.582 -18.799 1.00 72.00 107 GLN A O 1
ATOM 886 N N . HIS A 1 108 ? 13.986 -5.303 -16.653 1.00 81.44 108 HIS A N 1
ATOM 887 C CA . HIS A 1 108 ? 12.554 -5.455 -16.923 1.00 81.44 108 HIS A CA 1
ATOM 888 C C . HIS A 1 108 ? 11.960 -4.115 -17.339 1.00 81.44 108 HIS A C 1
ATOM 890 O O . HIS A 1 108 ? 12.266 -3.092 -16.724 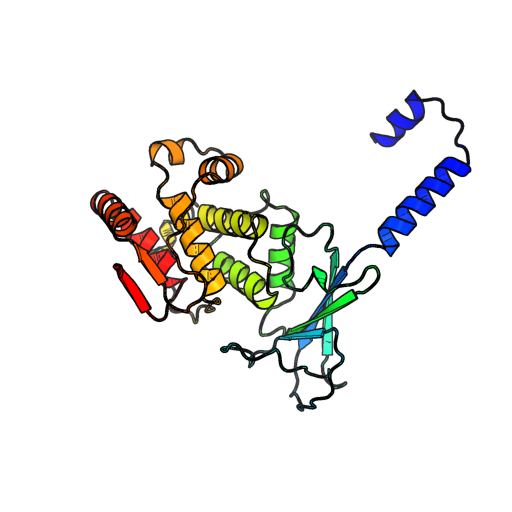1.00 81.44 108 HIS A O 1
ATOM 896 N N . ASN A 1 109 ? 11.118 -4.103 -18.370 1.00 80.94 109 ASN A N 1
ATOM 897 C CA . ASN A 1 109 ? 10.522 -2.872 -18.883 1.00 80.94 109 ASN A CA 1
ATOM 898 C C . ASN A 1 109 ? 9.023 -2.836 -18.578 1.00 80.94 109 ASN A C 1
ATOM 900 O O . ASN A 1 109 ? 8.279 -3.737 -18.960 1.00 80.94 109 ASN A O 1
ATOM 904 N N . ILE A 1 110 ? 8.590 -1.764 -17.925 1.00 83.25 110 ILE A N 1
ATOM 905 C CA . ILE A 1 110 ? 7.187 -1.426 -17.710 1.00 83.25 110 ILE A CA 1
ATOM 906 C C . ILE A 1 110 ? 6.860 -0.205 -18.561 1.00 83.25 110 ILE A C 1
ATOM 908 O O . ILE A 1 110 ? 7.571 0.795 -18.500 1.00 83.25 110 ILE A O 1
ATOM 912 N N . TYR A 1 111 ? 5.773 -0.260 -19.319 1.00 81.38 111 TYR A N 1
ATOM 913 C CA . TYR A 1 111 ? 5.277 0.855 -20.120 1.00 81.38 111 TYR A CA 1
ATOM 914 C C . TYR A 1 111 ? 3.968 1.368 -19.526 1.00 81.38 111 TYR A C 1
ATOM 916 O O . TYR A 1 111 ? 3.014 0.608 -19.360 1.00 81.38 111 TYR A O 1
ATOM 924 N N . ILE A 1 112 ? 3.924 2.661 -19.202 1.00 84.44 112 ILE A N 1
ATOM 925 C CA . ILE A 1 112 ? 2.786 3.307 -18.544 1.00 84.44 112 ILE A CA 1
ATOM 926 C C . ILE A 1 112 ? 2.330 4.516 -19.358 1.00 84.44 112 ILE A C 1
ATOM 928 O O . ILE A 1 112 ? 3.121 5.414 -19.654 1.00 84.44 112 ILE A O 1
ATOM 932 N N . ASN A 1 113 ? 1.039 4.553 -19.682 1.00 82.81 113 ASN A N 1
ATOM 933 C CA . ASN A 1 113 ? 0.420 5.723 -20.293 1.00 82.81 113 ASN A CA 1
ATOM 934 C C . ASN A 1 113 ? 0.432 6.912 -19.310 1.00 82.81 113 ASN A C 1
ATOM 936 O O . ASN A 1 113 ? 0.013 6.773 -18.157 1.00 82.81 113 ASN A O 1
ATOM 940 N N . ILE A 1 114 ? 0.859 8.096 -19.760 1.00 84.88 114 ILE A N 1
ATOM 941 C CA . ILE A 1 114 ? 0.882 9.311 -18.930 1.00 84.88 114 ILE A CA 1
ATOM 942 C C . ILE A 1 114 ? -0.496 9.739 -18.408 1.00 84.88 114 ILE A C 1
ATOM 944 O O . ILE A 1 114 ? -0.564 10.345 -17.339 1.00 84.88 114 ILE A O 1
ATOM 948 N N . ASN A 1 115 ? -1.580 9.405 -19.116 1.00 82.75 115 ASN A N 1
ATOM 949 C CA . ASN A 1 115 ? -2.952 9.675 -18.678 1.00 82.75 115 ASN A CA 1
ATOM 950 C C . ASN A 1 115 ? -3.335 8.794 -17.483 1.00 82.75 115 ASN A C 1
ATOM 952 O O . ASN A 1 115 ? -4.113 9.197 -16.615 1.00 82.75 115 ASN A O 1
ATOM 956 N N . LEU A 1 116 ? -2.747 7.595 -17.402 1.00 83.44 116 LEU A N 1
ATOM 957 C CA . LEU A 1 116 ? -2.932 6.694 -16.276 1.00 83.44 116 LEU A CA 1
ATOM 958 C C . LEU A 1 116 ? -2.080 7.123 -15.082 1.00 83.44 116 LEU A C 1
ATOM 960 O O . LEU A 1 116 ? -2.597 7.199 -13.970 1.00 83.44 116 LEU A O 1
ATOM 964 N N . LEU A 1 117 ? -0.789 7.374 -15.277 1.00 88.25 117 LEU A N 1
ATOM 965 C CA . LEU A 1 117 ? 0.121 7.810 -14.222 1.00 88.25 117 LEU A CA 1
ATOM 966 C C . LEU A 1 117 ? 1.217 8.676 -14.830 1.00 88.25 117 LEU A C 1
ATOM 968 O O . LEU A 1 117 ? 2.022 8.209 -15.634 1.00 88.25 117 LEU A O 1
ATOM 972 N N . SER A 1 118 ? 1.286 9.930 -14.398 1.00 89.88 118 SER A N 1
ATOM 973 C CA . SER A 1 118 ? 2.323 10.841 -14.863 1.00 89.88 118 SER A CA 1
ATOM 974 C C . SER A 1 118 ? 3.673 10.553 -14.199 1.00 89.88 118 SER A C 1
ATOM 976 O O . SER A 1 118 ? 3.759 10.078 -13.062 1.00 89.88 118 SER A O 1
ATOM 978 N N . TYR A 1 119 ? 4.756 10.938 -14.875 1.00 88.75 119 TYR A N 1
ATOM 979 C CA . TYR A 1 119 ? 6.107 10.833 -14.319 1.00 88.75 119 TYR A CA 1
ATOM 980 C C . TYR A 1 119 ? 6.258 11.570 -12.979 1.00 88.75 119 TYR A C 1
ATOM 982 O O . TYR A 1 119 ? 6.910 11.071 -12.068 1.00 88.75 119 TYR A O 1
ATOM 990 N N . ASN A 1 120 ? 5.640 12.747 -12.825 1.00 90.94 120 ASN A N 1
ATOM 991 C CA . ASN A 1 120 ? 5.743 13.536 -11.592 1.00 90.94 120 ASN A CA 1
ATOM 992 C C . ASN A 1 120 ? 5.044 12.857 -10.408 1.00 90.94 120 ASN A C 1
ATOM 994 O O . ASN A 1 120 ? 5.557 12.884 -9.289 1.00 90.94 120 ASN A O 1
ATOM 998 N N . GLU A 1 121 ? 3.888 12.237 -10.649 1.00 91.94 121 GLU A N 1
ATOM 999 C CA . GLU A 1 121 ? 3.186 11.440 -9.642 1.00 91.94 121 GLU A CA 1
ATOM 1000 C C . GLU A 1 121 ? 4.007 10.215 -9.232 1.00 91.94 121 GLU A C 1
ATOM 1002 O O . GLU A 1 121 ? 4.146 9.935 -8.038 1.00 91.94 121 GLU A O 1
ATOM 1007 N N . PHE A 1 122 ? 4.609 9.528 -10.205 1.00 93.62 122 PHE A N 1
ATOM 1008 C CA . PHE A 1 122 ? 5.515 8.420 -9.929 1.00 93.62 122 PHE A CA 1
ATOM 1009 C C . PHE A 1 122 ? 6.763 8.873 -9.154 1.00 93.62 122 PHE A C 1
ATOM 1011 O O . PHE A 1 122 ? 7.127 8.247 -8.163 1.00 93.62 122 PHE A O 1
ATOM 1018 N N . LEU A 1 123 ? 7.399 9.981 -9.542 1.00 91.00 123 LEU A N 1
ATOM 1019 C CA . LEU A 1 123 ? 8.580 10.514 -8.859 1.00 91.00 123 LEU A CA 1
ATOM 1020 C C . LEU A 1 123 ? 8.269 10.884 -7.402 1.00 91.00 123 LEU A C 1
ATOM 1022 O O . LEU A 1 123 ? 9.078 10.639 -6.506 1.00 91.00 123 LEU A O 1
ATOM 1026 N N . TYR A 1 124 ? 7.085 11.445 -7.152 1.00 90.50 124 TYR A N 1
ATOM 1027 C CA . TYR A 1 124 ? 6.603 11.712 -5.800 1.00 90.50 124 TYR A CA 1
ATOM 1028 C C . TYR A 1 124 ? 6.508 10.424 -4.967 1.00 90.50 124 TYR A C 1
ATOM 1030 O O . TYR A 1 124 ? 7.046 10.374 -3.859 1.00 90.50 124 TYR A O 1
ATOM 1038 N N . PHE A 1 125 ? 5.896 9.372 -5.517 1.00 92.44 125 PHE A N 1
ATOM 1039 C CA . PHE A 1 125 ? 5.840 8.052 -4.883 1.00 92.44 125 PHE A CA 1
ATOM 1040 C C . PHE A 1 125 ? 7.232 7.459 -4.643 1.00 92.44 125 PHE A C 1
ATOM 1042 O O . PHE A 1 125 ? 7.534 7.034 -3.530 1.00 92.44 125 PHE A O 1
ATOM 1049 N N . TYR A 1 126 ? 8.103 7.481 -5.651 1.00 92.06 126 TYR A N 1
ATOM 1050 C CA . TYR A 1 126 ? 9.461 6.953 -5.560 1.00 92.06 126 TYR A CA 1
ATOM 1051 C C . TYR A 1 126 ? 10.242 7.604 -4.414 1.00 92.06 126 TYR A C 1
ATOM 1053 O O . TYR A 1 126 ? 10.830 6.904 -3.592 1.00 92.06 126 TYR A O 1
ATOM 1061 N N . ASN A 1 127 ? 10.191 8.934 -4.299 1.00 89.00 127 ASN A N 1
ATOM 1062 C CA . ASN A 1 127 ? 10.864 9.654 -3.219 1.00 89.00 127 ASN A CA 1
ATOM 1063 C C . ASN A 1 127 ? 10.337 9.241 -1.838 1.00 89.00 127 ASN A C 1
ATOM 1065 O O . ASN A 1 127 ? 11.122 9.049 -0.910 1.00 89.00 127 ASN A O 1
ATOM 1069 N N . ILE A 1 128 ? 9.021 9.054 -1.702 1.00 88.06 128 ILE A N 1
ATOM 1070 C CA . ILE A 1 128 ? 8.419 8.561 -0.459 1.00 88.06 128 ILE A CA 1
ATOM 1071 C C . ILE A 1 128 ? 8.938 7.162 -0.112 1.00 88.06 128 ILE A C 1
ATOM 1073 O O . ILE A 1 128 ? 9.332 6.927 1.030 1.00 88.06 128 ILE A O 1
ATOM 1077 N N . VAL A 1 129 ? 8.946 6.245 -1.082 1.00 89.94 129 VAL A N 1
ATOM 1078 C CA . VAL A 1 129 ? 9.381 4.857 -0.877 1.00 89.94 129 VAL A CA 1
ATOM 1079 C C . VAL A 1 129 ? 10.868 4.796 -0.519 1.00 89.94 129 VAL A C 1
ATOM 1081 O O . VAL A 1 129 ? 11.241 4.112 0.430 1.00 89.94 129 VAL A O 1
ATOM 1084 N N . MET A 1 130 ? 11.717 5.555 -1.214 1.00 87.12 130 MET A N 1
ATOM 1085 C CA . MET A 1 130 ? 13.167 5.554 -0.987 1.00 87.12 130 MET A CA 1
ATOM 1086 C C . MET A 1 130 ? 13.591 6.211 0.325 1.00 87.12 130 MET A C 1
ATOM 1088 O O . MET A 1 130 ? 14.620 5.848 0.891 1.00 87.12 130 MET A O 1
ATOM 1092 N N . CYS A 1 131 ? 12.822 7.177 0.822 1.00 82.56 131 CYS A N 1
ATOM 1093 C CA . CYS A 1 131 ? 13.105 7.832 2.097 1.00 82.56 131 CYS A CA 1
ATOM 1094 C C . CYS A 1 131 ? 12.207 7.333 3.228 1.00 82.56 131 CYS A C 1
ATOM 1096 O O . CYS A 1 131 ? 12.104 7.997 4.261 1.00 82.56 131 CYS A O 1
ATOM 1098 N N . PHE A 1 132 ? 11.540 6.194 3.054 1.00 77.94 132 PHE A N 1
ATOM 1099 C CA . PHE A 1 132 ? 10.688 5.610 4.077 1.00 77.94 132 PHE A CA 1
ATOM 1100 C C . PHE A 1 132 ? 11.487 5.326 5.367 1.00 77.94 132 PHE A C 1
ATOM 1102 O O . PHE A 1 132 ? 12.586 4.771 5.285 1.00 77.94 132 PHE A O 1
ATOM 1109 N N . PRO A 1 133 ? 10.966 5.651 6.570 1.00 68.81 133 PRO A N 1
ATOM 1110 C CA . PRO A 1 133 ? 9.657 6.249 6.878 1.00 68.81 133 PRO A CA 1
ATOM 1111 C C . PRO A 1 133 ? 9.637 7.795 6.976 1.00 68.81 133 PRO A C 1
ATOM 1113 O O . PRO A 1 133 ? 8.652 8.359 7.443 1.00 68.81 133 PRO A O 1
ATOM 1116 N N . PHE A 1 134 ? 10.704 8.495 6.589 1.00 67.06 134 PHE A N 1
ATOM 1117 C CA . PHE A 1 134 ? 10.973 9.882 6.997 1.00 67.06 134 PHE A CA 1
ATOM 1118 C C . PHE A 1 134 ? 10.304 10.981 6.153 1.00 67.06 134 PHE A C 1
ATOM 1120 O O . PHE A 1 134 ? 10.088 12.069 6.671 1.00 67.06 134 PHE A O 1
ATOM 1127 N N . LEU A 1 135 ? 9.986 10.743 4.872 1.00 65.00 135 LEU A N 1
ATOM 1128 C CA . LEU A 1 135 ? 9.437 11.782 3.970 1.00 65.00 135 LEU A CA 1
ATOM 1129 C C . LEU A 1 135 ? 7.904 11.895 3.964 1.00 65.00 135 LEU A C 1
ATOM 1131 O O . LEU A 1 135 ? 7.341 12.693 3.210 1.00 65.00 135 LEU A O 1
ATOM 1135 N N . ILE A 1 136 ? 7.205 11.086 4.756 1.00 65.88 136 ILE A N 1
ATOM 1136 C CA . ILE A 1 136 ? 5.746 11.057 4.718 1.00 65.88 136 ILE A CA 1
ATOM 1137 C C . ILE A 1 136 ? 5.224 12.179 5.609 1.00 65.88 136 ILE A C 1
ATOM 1139 O O . ILE A 1 136 ? 5.084 12.020 6.806 1.00 65.88 136 ILE A O 1
ATOM 1143 N N . GLU A 1 137 ? 4.925 13.332 5.027 1.00 62.72 137 GLU A N 1
ATOM 1144 C CA . GLU A 1 137 ? 4.253 14.418 5.735 1.00 62.72 137 GLU A CA 1
ATOM 1145 C C . GLU A 1 137 ? 3.013 14.853 4.959 1.00 62.72 137 GLU A C 1
ATOM 1147 O O . GLU A 1 137 ? 3.006 14.954 3.728 1.00 62.72 137 GLU A O 1
ATOM 1152 N N . ASN A 1 138 ? 1.935 15.150 5.682 1.00 67.38 138 ASN A N 1
ATOM 1153 C CA . ASN A 1 138 ? 0.700 15.662 5.097 1.00 67.38 138 ASN A CA 1
ATOM 1154 C C . ASN A 1 138 ? 0.078 14.766 4.013 1.00 67.38 138 ASN A C 1
ATOM 1156 O O . ASN A 1 138 ? -0.272 15.236 2.923 1.00 67.38 138 ASN A O 1
ATOM 1160 N N . VAL A 1 139 ? -0.088 13.475 4.316 1.00 76.38 139 VAL A N 1
ATOM 1161 C CA . VAL A 1 139 ? -0.912 12.576 3.497 1.00 76.38 139 VAL A CA 1
ATOM 1162 C C . VAL A 1 139 ? -2.368 13.037 3.612 1.00 76.38 139 VAL A C 1
ATOM 1164 O O . VAL A 1 139 ? -2.886 13.224 4.712 1.00 76.38 139 VAL A O 1
ATOM 1167 N N . ASN A 1 140 ? -2.974 13.337 2.467 1.00 77.31 140 ASN A N 1
ATOM 1168 C CA . ASN A 1 140 ? -4.399 13.619 2.324 1.00 77.31 140 ASN A CA 1
ATOM 1169 C C . ASN A 1 140 ? -5.033 12.526 1.446 1.00 77.31 140 ASN A C 1
ATOM 1171 O O . ASN A 1 140 ? -4.306 11.714 0.875 1.00 77.31 140 ASN A O 1
ATOM 1175 N N . GLU A 1 141 ? -6.361 12.537 1.299 1.00 79.06 141 GLU A N 1
ATOM 1176 C CA . GLU A 1 141 ? -7.093 11.521 0.529 1.00 79.06 141 GLU A CA 1
ATOM 1177 C C . GLU A 1 141 ? -6.477 11.260 -0.850 1.00 79.06 141 GLU A C 1
ATOM 1179 O O . GLU A 1 141 ? -6.151 10.124 -1.178 1.00 79.06 141 GLU A O 1
ATOM 1184 N N . ASN A 1 142 ? -6.239 12.326 -1.618 1.00 80.75 142 ASN A N 1
ATOM 1185 C CA . ASN A 1 142 ? -5.710 12.230 -2.976 1.00 80.75 142 ASN A CA 1
ATOM 1186 C C . ASN A 1 142 ? -4.312 11.608 -3.001 1.00 80.75 142 ASN A C 1
ATOM 1188 O O . ASN A 1 142 ? -4.019 10.781 -3.856 1.00 80.75 142 ASN A O 1
ATOM 1192 N N . ARG A 1 143 ? -3.441 11.987 -2.057 1.00 85.12 143 ARG A N 1
ATOM 1193 C CA . ARG A 1 143 ? -2.095 11.413 -1.937 1.00 85.12 143 ARG A CA 1
ATOM 1194 C C . ARG A 1 143 ? -2.167 9.950 -1.530 1.00 85.12 143 ARG A C 1
ATOM 1196 O O . ARG A 1 143 ? -1.466 9.142 -2.121 1.00 85.12 143 ARG A O 1
ATOM 1203 N N . TYR A 1 144 ? -3.020 9.609 -0.567 1.00 86.94 144 TYR A N 1
ATOM 1204 C CA . TYR A 1 144 ? -3.239 8.230 -0.142 1.00 86.94 144 TYR A CA 1
ATOM 1205 C C . TYR A 1 144 ? -3.717 7.356 -1.309 1.00 86.94 144 TYR A C 1
ATOM 1207 O O . TYR A 1 144 ? -3.082 6.351 -1.622 1.00 86.94 144 TYR A O 1
ATOM 1215 N N . GLN A 1 145 ? -4.767 7.787 -2.013 1.00 85.62 145 GLN A N 1
ATOM 1216 C CA . GLN A 1 145 ? -5.291 7.091 -3.190 1.00 85.62 145 GLN A CA 1
ATOM 1217 C C . GLN A 1 145 ? -4.248 6.988 -4.306 1.00 85.62 145 GLN A C 1
ATOM 1219 O O . GLN A 1 145 ? -4.138 5.936 -4.928 1.00 85.62 145 GLN A O 1
ATOM 1224 N N . LEU A 1 146 ? -3.443 8.033 -4.529 1.00 87.69 146 LEU A N 1
ATOM 1225 C CA . LEU A 1 146 ? -2.354 7.995 -5.503 1.00 87.69 146 LEU A CA 1
ATOM 1226 C C . LEU A 1 146 ? -1.296 6.946 -5.137 1.00 87.69 146 LEU A C 1
ATOM 1228 O O . LEU A 1 146 ? -0.867 6.198 -6.011 1.00 87.69 146 LEU A O 1
ATOM 1232 N N . MET A 1 147 ? -0.890 6.855 -3.864 1.00 90.69 147 MET A N 1
ATOM 1233 C CA . MET A 1 147 ? 0.070 5.832 -3.426 1.00 90.69 147 MET A CA 1
ATOM 1234 C C . MET A 1 147 ? -0.477 4.424 -3.676 1.00 90.69 147 MET A C 1
ATOM 1236 O O . MET A 1 147 ? 0.235 3.586 -4.222 1.00 90.69 147 MET A O 1
ATOM 1240 N N . LEU A 1 148 ? -1.745 4.174 -3.327 1.00 89.44 148 LEU A N 1
ATOM 1241 C CA . LEU A 1 148 ? -2.374 2.876 -3.575 1.00 89.44 148 LEU A CA 1
ATOM 1242 C C . LEU A 1 148 ? -2.485 2.566 -5.070 1.00 89.44 148 LEU A C 1
ATOM 1244 O O . LEU A 1 148 ? -2.149 1.460 -5.481 1.00 89.44 148 LEU A O 1
ATOM 1248 N N . LYS A 1 149 ? -2.891 3.552 -5.879 1.00 89.25 149 LYS A N 1
ATOM 1249 C CA . LYS A 1 149 ? -2.964 3.451 -7.341 1.00 89.25 149 LYS A CA 1
ATOM 1250 C C . LYS A 1 149 ? -1.636 3.035 -7.948 1.00 89.25 149 LYS A C 1
ATOM 1252 O O . LYS A 1 149 ? -1.597 2.134 -8.776 1.00 89.25 149 LYS A O 1
ATOM 1257 N N . ILE A 1 150 ? -0.546 3.669 -7.526 1.00 91.50 150 ILE A N 1
ATOM 1258 C CA . ILE A 1 150 ? 0.788 3.340 -8.030 1.00 91.50 150 ILE A CA 1
ATOM 1259 C C . ILE A 1 150 ? 1.202 1.937 -7.577 1.00 91.50 150 ILE A C 1
ATOM 1261 O O . ILE A 1 150 ? 1.726 1.180 -8.388 1.00 91.50 150 ILE A O 1
ATOM 1265 N N . CYS A 1 151 ? 0.928 1.552 -6.324 1.00 91.88 151 CYS A N 1
ATOM 1266 C CA . CYS A 1 151 ? 1.198 0.190 -5.856 1.00 91.88 151 CYS A CA 1
ATOM 1267 C C . CYS A 1 151 ? 0.447 -0.878 -6.662 1.00 91.88 151 CYS A C 1
ATOM 1269 O O . CYS A 1 151 ? 1.008 -1.941 -6.922 1.00 91.88 151 CYS A O 1
ATOM 1271 N N . ASP A 1 152 ? -0.796 -0.597 -7.044 1.00 87.88 152 ASP A N 1
ATOM 1272 C CA . ASP A 1 152 ? -1.640 -1.510 -7.812 1.00 87.88 152 ASP A CA 1
ATOM 1273 C C . ASP A 1 152 ? -1.171 -1.616 -9.271 1.00 87.88 152 ASP A C 1
ATOM 1275 O O . ASP A 1 152 ? -0.916 -2.717 -9.754 1.00 87.88 152 ASP A O 1
ATOM 1279 N N . ILE A 1 153 ? -0.930 -0.476 -9.938 1.00 86.81 153 ILE A N 1
ATOM 1280 C CA . ILE A 1 153 ? -0.376 -0.423 -11.306 1.00 86.81 153 ILE A CA 1
ATOM 1281 C C . ILE A 1 153 ? 0.955 -1.175 -11.374 1.00 86.81 153 ILE A C 1
ATOM 1283 O O . ILE A 1 153 ? 1.168 -1.986 -12.266 1.00 86.81 153 ILE A O 1
ATOM 1287 N N . LEU A 1 154 ? 1.851 -0.948 -10.413 1.00 88.25 154 LEU A N 1
ATOM 1288 C CA . LEU A 1 154 ? 3.164 -1.594 -10.388 1.00 88.25 154 LEU A CA 1
ATOM 1289 C C . LEU A 1 154 ? 3.131 -3.033 -9.854 1.00 88.25 154 LEU A C 1
ATOM 1291 O O . LEU A 1 154 ? 4.187 -3.654 -9.741 1.00 88.25 154 LEU A O 1
ATOM 1295 N N . LYS A 1 155 ? 1.951 -3.565 -9.504 1.00 87.19 155 LYS A N 1
ATOM 1296 C CA . LYS A 1 155 ? 1.771 -4.906 -8.926 1.00 87.19 155 LYS A CA 1
ATOM 1297 C C . LYS A 1 155 ? 2.751 -5.168 -7.779 1.00 87.19 155 LYS A C 1
ATOM 1299 O O . LYS A 1 155 ? 3.471 -6.173 -7.764 1.00 87.19 155 LYS A O 1
ATOM 1304 N N . ILE A 1 156 ? 2.813 -4.250 -6.816 1.00 90.38 156 ILE A N 1
ATOM 1305 C CA . ILE A 1 156 ? 3.687 -4.386 -5.647 1.00 90.38 156 ILE A CA 1
ATOM 1306 C C . ILE A 1 156 ? 3.295 -5.634 -4.847 1.00 90.38 156 ILE A C 1
ATOM 1308 O O . ILE A 1 156 ? 2.129 -5.854 -4.520 1.00 90.38 156 ILE A O 1
ATOM 1312 N N . LYS A 1 157 ? 4.292 -6.457 -4.517 1.00 90.06 157 LYS A N 1
ATOM 1313 C CA . LYS A 1 157 ? 4.128 -7.711 -3.785 1.00 90.06 157 LYS A CA 1
ATOM 1314 C C . LYS A 1 157 ? 3.599 -7.432 -2.382 1.00 90.06 157 LYS A C 1
ATOM 1316 O O . LYS A 1 157 ? 4.206 -6.691 -1.606 1.00 90.06 157 LYS A O 1
ATOM 1321 N N . THR A 1 158 ? 2.507 -8.092 -2.005 1.00 87.06 158 THR A N 1
ATOM 1322 C CA . THR A 1 158 ? 1.935 -7.986 -0.657 1.00 87.06 158 THR A CA 1
ATOM 1323 C C . THR A 1 158 ? 2.780 -8.764 0.355 1.00 87.06 158 THR A C 1
ATOM 1325 O O . THR A 1 158 ? 2.525 -9.935 0.635 1.00 87.06 158 THR A O 1
ATOM 1328 N N . ASN A 1 159 ? 3.814 -8.121 0.892 1.00 88.19 159 ASN A N 1
ATOM 1329 C CA . ASN A 1 159 ? 4.707 -8.668 1.911 1.00 88.19 159 ASN A CA 1
ATOM 1330 C C . ASN A 1 159 ? 4.754 -7.764 3.161 1.00 88.19 159 ASN A C 1
ATOM 1332 O O . ASN A 1 159 ? 4.079 -6.739 3.238 1.00 88.19 159 ASN A O 1
ATOM 1336 N N . LYS A 1 160 ? 5.597 -8.113 4.141 1.00 88.44 160 LYS A N 1
ATOM 1337 C CA . LYS A 1 160 ? 5.746 -7.327 5.380 1.00 88.44 160 LYS A CA 1
ATOM 1338 C C . LYS A 1 160 ? 6.214 -5.883 5.144 1.00 88.44 160 LYS A C 1
ATOM 1340 O O . LYS A 1 160 ? 5.924 -5.020 5.969 1.00 88.44 160 LYS A O 1
ATOM 1345 N N . LEU A 1 161 ? 6.973 -5.610 4.078 1.00 89.50 161 LEU A N 1
ATOM 1346 C CA . LEU A 1 161 ? 7.430 -4.252 3.750 1.00 89.50 161 LEU A CA 1
ATOM 1347 C C . LEU A 1 161 ? 6.273 -3.418 3.198 1.00 89.50 161 LEU A C 1
ATOM 1349 O O . LEU A 1 161 ? 6.061 -2.297 3.658 1.00 89.50 161 LEU A O 1
ATOM 1353 N N . PHE A 1 162 ? 5.466 -4.004 2.312 1.00 91.94 162 PHE A N 1
ATOM 1354 C CA . PHE A 1 162 ? 4.221 -3.404 1.843 1.00 91.94 162 PHE A CA 1
ATOM 1355 C C . PHE A 1 162 ? 3.243 -3.132 2.994 1.00 91.94 162 PHE A C 1
ATOM 1357 O O . PHE A 1 162 ? 2.733 -2.024 3.116 1.00 91.94 162 PHE A O 1
ATOM 1364 N N . GLU A 1 163 ? 3.030 -4.092 3.897 1.00 89.94 163 GLU A N 1
ATOM 1365 C CA . GLU A 1 163 ? 2.155 -3.907 5.065 1.00 89.94 163 GLU A CA 1
ATOM 1366 C C . GLU A 1 163 ? 2.628 -2.744 5.953 1.00 89.94 163 GLU A C 1
ATOM 1368 O O . GLU A 1 163 ? 1.826 -1.893 6.338 1.00 89.94 163 GLU A O 1
ATOM 1373 N N . LYS A 1 164 ? 3.941 -2.634 6.209 1.00 88.12 164 LYS A N 1
ATOM 1374 C CA . LYS A 1 164 ? 4.526 -1.487 6.929 1.00 88.12 164 LYS A CA 1
ATOM 1375 C C . LYS A 1 164 ? 4.302 -0.167 6.198 1.00 88.12 164 LYS A C 1
ATOM 1377 O O . LYS A 1 164 ? 3.996 0.836 6.843 1.00 88.12 164 LYS A O 1
ATOM 1382 N N . PHE A 1 165 ? 4.459 -0.164 4.877 1.00 90.50 165 PHE A N 1
ATOM 1383 C CA . PHE A 1 165 ? 4.233 1.011 4.046 1.00 90.50 165 PHE A CA 1
ATOM 1384 C C . PHE A 1 165 ? 2.784 1.495 4.146 1.00 90.50 165 PHE A C 1
ATOM 1386 O O . PHE A 1 165 ? 2.550 2.649 4.508 1.00 90.50 165 PHE A O 1
ATOM 1393 N N . ILE A 1 166 ? 1.823 0.592 3.921 1.00 90.88 166 ILE A N 1
ATOM 1394 C CA . ILE A 1 166 ? 0.384 0.865 3.996 1.00 90.88 166 ILE A CA 1
ATOM 1395 C C . ILE A 1 166 ? -0.028 1.346 5.386 1.00 90.88 166 ILE A C 1
ATOM 1397 O O . ILE A 1 166 ? -0.711 2.364 5.511 1.00 90.88 166 ILE A O 1
ATOM 1401 N N . ARG A 1 167 ? 0.431 0.662 6.441 1.00 87.75 167 ARG A N 1
ATOM 1402 C CA . ARG A 1 167 ? 0.156 1.061 7.825 1.00 87.75 167 ARG A CA 1
ATOM 1403 C C . ARG A 1 167 ? 0.612 2.490 8.090 1.00 87.75 167 ARG A C 1
ATOM 1405 O O . ARG A 1 167 ? -0.095 3.262 8.735 1.00 87.75 167 ARG A O 1
ATOM 1412 N N . LEU A 1 168 ? 1.778 2.865 7.571 1.00 85.69 168 LEU A N 1
ATOM 1413 C CA . LEU A 1 168 ? 2.302 4.198 7.798 1.00 85.69 168 LEU A CA 1
ATOM 1414 C C . LEU A 1 168 ? 1.500 5.282 7.070 1.00 85.69 168 LEU A C 1
ATOM 1416 O O . LEU A 1 168 ? 1.093 6.266 7.689 1.00 85.69 168 LEU A O 1
ATOM 1420 N N . ILE A 1 169 ? 1.235 5.110 5.774 1.00 87.75 169 ILE A N 1
ATOM 1421 C CA . ILE A 1 169 ? 0.446 6.100 5.026 1.00 87.75 169 ILE A CA 1
ATOM 1422 C C . ILE A 1 169 ? -0.966 6.256 5.617 1.00 87.75 169 ILE A C 1
ATOM 1424 O O . ILE A 1 169 ? -1.466 7.377 5.680 1.00 87.75 169 ILE A O 1
ATOM 1428 N N . LEU A 1 170 ? -1.570 5.174 6.129 1.00 87.12 170 LEU A N 1
ATOM 1429 C CA . LEU A 1 170 ? -2.850 5.197 6.847 1.00 87.12 170 LEU A CA 1
ATOM 1430 C C . LEU A 1 170 ? -2.760 5.968 8.161 1.00 87.12 170 LEU A C 1
ATOM 1432 O O . LEU A 1 170 ? -3.616 6.806 8.440 1.00 87.12 170 LEU A O 1
ATOM 1436 N N . PHE A 1 171 ? -1.720 5.717 8.958 1.00 82.19 171 PHE A N 1
ATOM 1437 C CA . PHE A 1 171 ? -1.507 6.428 10.214 1.00 82.19 171 PHE A CA 1
ATOM 1438 C C . PHE A 1 171 ? -1.443 7.941 9.978 1.00 82.19 171 PHE A C 1
ATOM 1440 O O . PHE A 1 171 ? -2.147 8.705 10.635 1.00 82.19 171 PHE A O 1
ATOM 1447 N N . PHE A 1 172 ? -0.675 8.378 8.980 1.00 79.12 172 PHE A N 1
ATOM 1448 C CA . PHE A 1 172 ? -0.636 9.787 8.603 1.00 79.12 172 PHE A CA 1
ATOM 1449 C C . PHE A 1 172 ? -1.961 10.297 8.057 1.00 79.12 172 PHE A C 1
ATOM 1451 O O . PHE A 1 172 ? -2.343 11.421 8.351 1.00 79.12 172 PHE A O 1
ATOM 1458 N N . GLN A 1 173 ? -2.680 9.497 7.280 1.00 80.56 173 GLN A N 1
ATOM 1459 C CA . GLN A 1 173 ? -3.965 9.913 6.738 1.00 80.56 173 GLN A CA 1
ATOM 1460 C C . GLN A 1 173 ? -5.012 10.162 7.838 1.00 80.56 173 GLN A C 1
ATOM 1462 O O . GLN A 1 173 ? -5.783 11.119 7.750 1.00 80.56 173 GLN A O 1
ATOM 1467 N N . ILE A 1 174 ? -5.039 9.306 8.861 1.00 78.44 174 ILE A N 1
ATOM 1468 C CA . ILE A 1 174 ? -6.042 9.326 9.934 1.00 78.44 174 ILE A CA 1
ATOM 1469 C C . ILE A 1 174 ? -5.662 10.325 11.030 1.00 78.44 174 ILE A C 1
ATOM 1471 O O . ILE A 1 174 ? -6.499 11.109 11.467 1.00 78.44 174 ILE A O 1
ATOM 1475 N N . PHE A 1 175 ? -4.401 10.318 11.465 1.00 72.50 175 PHE A N 1
ATOM 1476 C CA . PHE A 1 175 ? -3.954 11.062 12.646 1.00 72.50 175 PHE A CA 1
ATOM 1477 C C . PHE A 1 175 ? -3.242 12.377 12.315 1.00 72.50 175 PHE A C 1
ATOM 1479 O O . PHE A 1 175 ? -2.727 13.038 13.217 1.00 72.50 175 PHE A O 1
ATOM 1486 N N . ASN A 1 176 ? -3.214 12.805 11.047 1.00 66.81 176 ASN A N 1
ATOM 1487 C CA . ASN A 1 176 ? -2.679 14.118 10.709 1.00 66.81 176 ASN A CA 1
ATOM 1488 C C . ASN A 1 176 ? -3.624 15.241 11.192 1.00 66.81 176 ASN A C 1
ATOM 1490 O O . ASN A 1 176 ? -4.762 15.330 10.721 1.00 66.81 176 ASN A O 1
ATOM 1494 N N . PRO A 1 177 ? -3.152 16.167 12.048 1.00 51.66 177 PRO A N 1
ATOM 1495 C CA . PRO A 1 177 ? -3.951 17.292 12.538 1.00 51.66 177 PRO A CA 1
ATOM 1496 C C . PRO A 1 177 ? -4.468 18.237 11.436 1.00 51.66 177 PRO A C 1
ATOM 1498 O O . PRO A 1 177 ? -5.428 18.966 11.666 1.00 51.66 177 PRO A O 1
ATOM 1501 N N . GLY A 1 178 ? -3.893 18.221 10.225 1.00 53.84 178 GLY A N 1
ATOM 1502 C CA . GLY A 1 178 ? -4.409 18.961 9.063 1.00 53.84 178 GLY A CA 1
ATOM 1503 C C . GLY A 1 178 ? -5.543 18.263 8.290 1.00 53.84 178 GLY A C 1
ATOM 1504 O O . GLY A 1 178 ? -6.146 18.879 7.405 1.00 53.84 178 GLY A O 1
ATOM 1505 N N . ALA A 1 179 ? -5.829 16.988 8.583 1.00 52.16 179 ALA A N 1
ATOM 1506 C CA . ALA A 1 179 ? -6.826 16.169 7.887 1.00 52.16 179 ALA A CA 1
ATOM 1507 C C . ALA A 1 179 ? -8.211 16.188 8.559 1.00 52.16 179 ALA A C 1
ATOM 1509 O O . ALA A 1 179 ? -9.221 16.074 7.865 1.00 52.16 179 ALA A O 1
ATOM 1510 N N . THR A 1 180 ? -8.288 16.430 9.869 1.00 49.66 180 THR A N 1
ATOM 1511 C CA . THR A 1 180 ? -9.547 16.450 10.644 1.00 49.66 180 THR A CA 1
ATOM 1512 C C . THR A 1 180 ? -10.538 17.523 10.173 1.00 49.66 180 THR A C 1
ATOM 1514 O O . THR A 1 180 ? -11.747 17.301 10.187 1.00 49.66 180 THR A O 1
ATOM 1517 N N . ASN A 1 181 ? -10.057 18.653 9.638 1.00 50.69 181 ASN A N 1
ATOM 1518 C CA . ASN A 1 181 ? -10.919 19.675 9.025 1.00 50.69 181 ASN A CA 1
ATOM 1519 C C . ASN A 1 181 ? -11.464 19.279 7.633 1.00 50.69 181 ASN A C 1
ATOM 1521 O O . ASN A 1 181 ? -12.371 19.942 7.130 1.00 50.69 181 ASN A O 1
ATOM 1525 N N . LYS A 1 182 ? -10.940 18.214 7.007 1.00 51.12 182 LYS A N 1
ATOM 1526 C CA . LYS A 1 182 ? -11.284 17.778 5.639 1.00 51.12 182 LYS A CA 1
ATOM 1527 C C . LYS A 1 182 ? -12.291 16.629 5.577 1.00 51.12 182 LYS A C 1
ATOM 1529 O O . LYS A 1 182 ? -12.897 16.444 4.529 1.00 51.12 182 LYS A O 1
ATOM 1534 N N . TRP A 1 183 ? -12.563 15.933 6.684 1.00 52.94 183 TRP A N 1
ATOM 1535 C CA . TRP A 1 183 ? -13.576 14.859 6.729 1.00 52.94 183 TRP A CA 1
ATOM 1536 C C . TRP A 1 183 ? -15.009 15.345 6.445 1.00 52.94 183 TRP A C 1
ATOM 1538 O O . TRP A 1 183 ? -15.910 14.540 6.246 1.00 52.94 183 TRP A O 1
ATOM 1548 N N . LYS A 1 184 ? -15.238 16.666 6.410 1.00 49.56 184 LYS A N 1
ATOM 1549 C CA . LYS A 1 184 ? -16.530 17.275 6.057 1.00 49.56 184 LYS A CA 1
ATOM 1550 C C . LYS A 1 184 ? -16.813 17.326 4.552 1.00 49.56 184 LYS A C 1
ATOM 1552 O O . LYS A 1 184 ? -17.939 17.635 4.179 1.00 49.56 184 LYS A O 1
ATOM 1557 N N . VAL A 1 185 ? -15.827 17.057 3.696 1.00 46.56 185 VAL A N 1
ATOM 1558 C CA . VAL A 1 185 ? -15.984 17.118 2.237 1.00 46.56 185 VAL A CA 1
ATOM 1559 C C . VAL A 1 185 ? -15.508 15.795 1.656 1.00 46.56 185 VAL A C 1
ATOM 1561 O O . VAL A 1 185 ? -14.395 15.692 1.153 1.00 46.56 185 VAL A O 1
ATOM 1564 N N . ILE A 1 186 ? -16.351 14.766 1.764 1.00 50.56 186 ILE A N 1
ATOM 1565 C CA . ILE A 1 186 ? -16.176 13.527 1.001 1.00 50.56 186 ILE A CA 1
ATOM 1566 C C . ILE A 1 186 ? -16.252 13.937 -0.469 1.00 50.56 186 ILE A C 1
ATOM 1568 O O . ILE A 1 186 ? -17.306 14.370 -0.944 1.00 50.56 186 ILE A O 1
ATOM 1572 N N . SER A 1 187 ? -15.115 13.916 -1.164 1.00 47.62 187 SER A N 1
ATOM 1573 C CA . SER A 1 187 ? -15.078 14.390 -2.540 1.00 47.62 187 SER A CA 1
ATOM 1574 C C . SER A 1 187 ? -15.783 13.368 -3.430 1.00 47.62 187 SER A C 1
ATOM 1576 O O . SER A 1 187 ? -15.407 12.205 -3.508 1.00 47.62 187 SER A O 1
ATOM 1578 N N . THR A 1 188 ? -16.814 13.821 -4.133 1.00 44.19 188 THR A N 1
ATOM 1579 C CA . THR A 1 188 ? -17.541 13.111 -5.196 1.00 44.19 188 THR A CA 1
ATOM 1580 C C . THR A 1 188 ? -16.700 12.902 -6.462 1.00 44.19 188 THR A C 1
ATOM 1582 O O . THR A 1 188 ? -17.241 12.674 -7.545 1.00 44.19 188 THR A O 1
ATOM 1585 N N . SER A 1 189 ? -15.372 13.011 -6.361 1.00 45.72 189 SER A N 1
ATOM 1586 C CA . SER A 1 189 ? -14.482 12.783 -7.491 1.00 45.72 189 SER A CA 1
ATOM 1587 C C . SER A 1 189 ? -14.485 11.296 -7.855 1.00 45.72 189 SER A C 1
ATOM 1589 O O . SER A 1 189 ? -14.723 10.435 -7.007 1.00 45.72 189 SER A O 1
ATOM 1591 N N . LYS A 1 190 ? -14.284 10.987 -9.142 1.00 52.59 190 LYS A N 1
ATOM 1592 C CA . LYS A 1 190 ? -14.098 9.614 -9.633 1.00 52.59 190 LYS A CA 1
ATOM 1593 C C . LYS A 1 190 ? -12.839 9.042 -8.972 1.00 52.59 190 LYS A C 1
ATOM 1595 O O . LYS A 1 190 ? -11.745 9.186 -9.508 1.00 52.59 190 LYS A O 1
ATOM 1600 N N . SER A 1 191 ? -12.988 8.476 -7.778 1.00 58.66 191 SER A N 1
ATOM 1601 C CA . SER A 1 191 ? -11.880 7.920 -7.017 1.00 58.66 191 SER A CA 1
ATOM 1602 C C . SER A 1 191 ? -11.354 6.677 -7.723 1.00 58.66 191 SER A C 1
ATOM 1604 O O . SER A 1 191 ? -12.119 5.863 -8.248 1.00 58.66 191 SER A O 1
ATOM 1606 N N . TYR A 1 192 ? -10.030 6.548 -7.764 1.00 66.56 192 TYR A N 1
ATOM 1607 C CA . TYR A 1 192 ? -9.395 5.339 -8.261 1.00 66.56 192 TYR A CA 1
ATOM 1608 C C . TYR A 1 192 ? -9.840 4.151 -7.400 1.00 66.56 192 TYR A C 1
ATOM 1610 O O . TYR A 1 192 ? -9.691 4.171 -6.175 1.00 66.56 192 TYR A O 1
ATOM 1618 N N . ARG A 1 193 ? -10.398 3.118 -8.035 1.00 70.88 193 ARG A N 1
ATOM 1619 C CA . ARG A 1 193 ? -10.811 1.896 -7.346 1.00 70.88 193 ARG A CA 1
ATOM 1620 C C . ARG A 1 193 ? -9.631 0.931 -7.328 1.00 70.88 193 ARG A C 1
ATOM 1622 O O . ARG A 1 193 ? -9.325 0.327 -8.347 1.00 70.88 193 ARG A O 1
ATOM 1629 N N . CYS A 1 194 ? -8.985 0.817 -6.171 1.00 74.19 194 CYS A N 1
ATOM 1630 C CA . CYS A 1 194 ? -7.902 -0.144 -5.961 1.00 74.19 194 CYS A CA 1
ATOM 1631 C C . CYS A 1 194 ? -8.422 -1.580 -6.046 1.00 74.19 194 CYS A C 1
ATOM 1633 O O . CYS A 1 194 ? -9.576 -1.842 -5.687 1.00 74.19 194 CYS A O 1
ATOM 1635 N N . SER A 1 195 ? -7.543 -2.507 -6.418 1.00 78.38 195 SER A N 1
ATOM 1636 C CA . SER A 1 195 ? -7.801 -3.940 -6.343 1.00 78.38 195 SER A CA 1
ATOM 1637 C C . SER A 1 195 ? -8.288 -4.360 -4.952 1.00 78.38 195 SER A C 1
ATOM 1639 O O . SER A 1 195 ? -7.943 -3.771 -3.913 1.00 78.38 195 SER A O 1
ATOM 1641 N N . SER A 1 196 ? -9.125 -5.398 -4.924 1.00 76.50 196 SER A N 1
ATOM 1642 C CA . SER A 1 196 ? -9.689 -5.937 -3.686 1.00 76.50 196 SER A CA 1
ATOM 1643 C C . SER A 1 196 ? -8.597 -6.435 -2.742 1.00 76.50 196 SER A C 1
ATOM 1645 O O . SER A 1 196 ? -8.684 -6.201 -1.538 1.00 76.50 196 SER A O 1
ATOM 1647 N N . ILE A 1 197 ? -7.524 -7.019 -3.278 1.00 80.44 197 ILE A N 1
ATOM 1648 C CA . ILE A 1 197 ? -6.361 -7.490 -2.517 1.00 80.44 197 ILE A CA 1
ATOM 1649 C C . ILE A 1 197 ? -5.694 -6.335 -1.755 1.00 80.44 197 ILE A C 1
ATOM 1651 O O . ILE A 1 197 ? -5.527 -6.420 -0.534 1.00 80.44 197 ILE A O 1
ATOM 1655 N N . ILE A 1 198 ? -5.347 -5.240 -2.444 1.00 84.69 198 ILE A N 1
ATOM 1656 C CA . ILE A 1 198 ? -4.723 -4.068 -1.809 1.00 84.69 198 ILE A CA 1
ATOM 1657 C C . ILE A 1 198 ? -5.677 -3.438 -0.798 1.00 84.69 198 ILE A C 1
ATOM 1659 O O . ILE A 1 198 ? -5.271 -3.129 0.323 1.00 84.69 198 ILE A O 1
ATOM 1663 N N . SER A 1 199 ? -6.954 -3.303 -1.158 1.00 85.50 199 SER A N 1
ATOM 1664 C CA . SER A 1 199 ? -7.965 -2.730 -0.269 1.00 85.50 199 SER A CA 1
ATOM 1665 C C . SER A 1 199 ? -8.134 -3.547 1.010 1.00 85.50 199 SER A C 1
ATOM 1667 O O . SER A 1 199 ? -8.145 -2.985 2.100 1.00 85.50 199 SER A O 1
ATOM 1669 N N . LYS A 1 200 ? -8.183 -4.878 0.920 1.00 83.50 200 LYS A N 1
ATOM 1670 C CA . LYS A 1 200 ? -8.250 -5.756 2.096 1.00 83.50 200 LYS A CA 1
ATOM 1671 C C . LYS A 1 200 ? -7.028 -5.619 2.984 1.00 83.50 200 LYS A C 1
ATOM 1673 O O . LYS A 1 200 ? -7.172 -5.513 4.199 1.00 83.50 200 LYS A O 1
ATOM 1678 N N . LYS A 1 201 ? -5.830 -5.588 2.394 1.00 86.56 201 LYS A N 1
ATOM 1679 C CA . LYS A 1 201 ? -4.593 -5.366 3.151 1.00 86.56 201 LYS A CA 1
ATOM 1680 C C . LYS A 1 201 ? -4.605 -4.010 3.853 1.00 86.56 201 LYS A C 1
ATOM 1682 O O . LYS A 1 201 ? -4.258 -3.947 5.026 1.00 86.56 201 LYS A O 1
ATOM 1687 N N . ALA A 1 202 ? -5.076 -2.956 3.193 1.00 89.31 202 ALA A N 1
ATOM 1688 C CA . ALA A 1 202 ? -5.249 -1.655 3.828 1.00 89.31 202 ALA A CA 1
ATOM 1689 C C . ALA A 1 202 ? -6.239 -1.690 5.000 1.00 89.31 202 ALA A C 1
ATOM 1691 O O . ALA A 1 202 ? -5.929 -1.135 6.050 1.00 89.31 202 ALA A O 1
ATOM 1692 N N . ILE A 1 203 ? -7.369 -2.394 4.879 1.00 87.94 203 ILE A N 1
ATOM 1693 C CA . ILE A 1 203 ? -8.328 -2.560 5.984 1.00 87.94 203 ILE A CA 1
ATOM 1694 C C . ILE A 1 203 ? -7.721 -3.329 7.165 1.00 87.94 203 ILE A C 1
ATOM 1696 O O . ILE A 1 203 ? -7.865 -2.896 8.307 1.00 87.94 203 ILE A O 1
ATOM 1700 N N . VAL A 1 204 ? -6.990 -4.421 6.910 1.00 86.25 204 VAL A N 1
ATOM 1701 C CA . VAL A 1 204 ? -6.269 -5.162 7.963 1.00 86.25 204 VAL A CA 1
ATOM 1702 C C . VAL A 1 204 ? -5.327 -4.225 8.721 1.00 86.25 204 VAL A C 1
ATOM 1704 O O . VAL A 1 204 ? -5.342 -4.174 9.950 1.00 86.25 204 VAL A O 1
ATOM 1707 N N . GLU A 1 205 ? -4.509 -3.462 7.997 1.00 88.69 205 GLU A N 1
ATOM 1708 C CA . GLU A 1 205 ? -3.544 -2.547 8.605 1.00 88.69 205 GLU A CA 1
ATOM 1709 C C . GLU A 1 205 ? -4.220 -1.355 9.299 1.00 88.69 205 GLU A C 1
ATOM 1711 O O . GLU A 1 205 ? -3.744 -0.908 10.344 1.00 88.69 205 GLU A O 1
ATOM 1716 N N . PHE A 1 206 ? -5.362 -0.887 8.789 1.00 88.94 206 PHE A N 1
ATOM 1717 C CA . PHE A 1 206 ? -6.203 0.110 9.448 1.00 88.94 206 PHE A CA 1
ATOM 1718 C C . PHE A 1 206 ? -6.679 -0.386 10.813 1.00 88.94 206 PHE A C 1
ATOM 1720 O O . PHE A 1 206 ?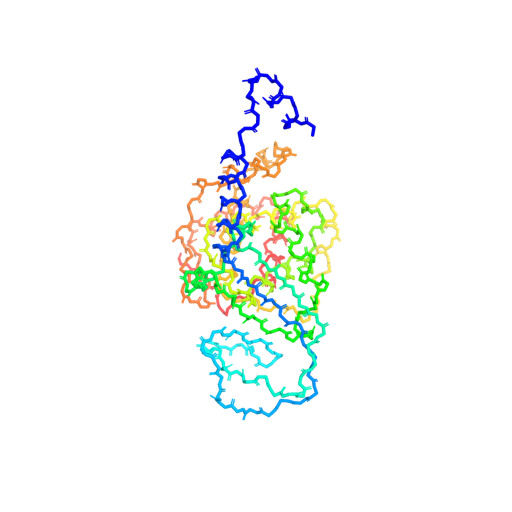 -6.468 0.312 11.803 1.00 88.94 206 PHE A O 1
ATOM 1727 N N . PHE A 1 207 ? -7.234 -1.597 10.903 1.00 84.75 207 PHE A N 1
ATOM 1728 C CA . PHE A 1 207 ? -7.665 -2.158 12.185 1.00 84.75 207 PHE A CA 1
ATOM 1729 C C . PHE A 1 207 ? -6.512 -2.272 13.183 1.00 84.75 207 PHE A C 1
ATOM 1731 O O . PHE A 1 207 ? -6.705 -1.984 14.364 1.00 84.75 207 PHE A O 1
ATOM 1738 N N . LYS A 1 208 ? -5.289 -2.595 12.726 1.00 84.12 208 LYS A N 1
ATOM 1739 C CA . LYS A 1 208 ? -4.120 -2.708 13.629 1.00 84.12 208 LYS A CA 1
ATOM 1740 C C . LYS A 1 208 ? -3.804 -1.384 14.290 1.00 84.12 208 LYS A C 1
ATOM 1742 O O . LYS A 1 208 ? -3.412 -1.350 15.449 1.00 84.12 208 LYS A O 1
ATOM 1747 N N . ILE A 1 209 ? -3.976 -0.293 13.555 1.00 81.88 209 ILE A N 1
ATOM 1748 C CA . ILE A 1 209 ? -3.798 1.055 14.084 1.00 81.88 209 ILE A CA 1
ATOM 1749 C C . ILE A 1 209 ? -4.993 1.442 14.957 1.00 81.88 209 ILE A C 1
ATOM 1751 O O . ILE A 1 209 ? -4.836 2.010 16.039 1.00 81.88 209 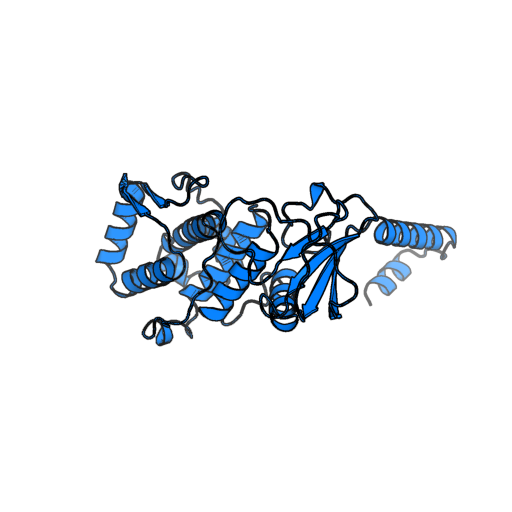ILE A O 1
ATOM 1755 N N . TYR A 1 210 ? -6.194 1.155 14.470 1.00 78.94 210 TYR A N 1
ATOM 1756 C CA . TYR A 1 210 ? -7.430 1.663 15.028 1.00 78.94 210 TYR A CA 1
ATOM 1757 C C . TYR A 1 210 ? -7.747 1.064 16.402 1.00 78.94 210 TYR A C 1
ATOM 1759 O O . TYR A 1 210 ? -8.187 1.790 17.293 1.00 78.94 210 TYR A O 1
ATOM 1767 N N . PHE A 1 211 ? -7.454 -0.218 16.632 1.00 76.06 211 PHE A N 1
ATOM 1768 C CA . PHE A 1 211 ? -7.691 -0.878 17.922 1.00 76.06 211 PHE A CA 1
ATOM 1769 C C . PHE A 1 211 ? -6.636 -0.579 18.996 1.00 76.06 211 PHE A C 1
ATOM 1771 O O . PHE A 1 211 ? -6.801 -0.951 20.157 1.00 76.06 211 PHE A O 1
ATOM 1778 N N . ILE A 1 212 ? -5.609 0.217 18.685 1.00 72.25 212 ILE A N 1
ATOM 1779 C CA . ILE A 1 212 ? -4.711 0.759 19.711 1.00 72.25 212 ILE A CA 1
ATOM 1780 C C . ILE A 1 212 ? -5.511 1.638 20.692 1.00 72.25 212 ILE A C 1
ATOM 1782 O O . ILE A 1 212 ? -6.421 2.380 20.305 1.00 72.25 212 ILE A O 1
ATOM 1786 N N . SER A 1 213 ? -5.171 1.570 21.984 1.00 67.06 213 SER A N 1
ATOM 1787 C CA . SER A 1 213 ? -5.809 2.404 23.010 1.00 67.06 213 SER A CA 1
ATOM 1788 C C . SER A 1 213 ? -5.498 3.894 22.812 1.00 67.06 213 SER A C 1
ATOM 1790 O O . SER A 1 213 ? -4.384 4.258 22.434 1.00 67.06 213 SER A O 1
ATOM 1792 N N . GLU A 1 214 ? -6.443 4.778 23.138 1.00 66.75 214 GLU A N 1
ATOM 1793 C CA . GLU A 1 214 ? -6.265 6.236 23.015 1.00 66.75 214 GLU A CA 1
ATOM 1794 C C . GLU A 1 214 ? -5.070 6.751 23.844 1.00 66.75 214 GLU A C 1
ATOM 1796 O O . GLU A 1 214 ? -4.327 7.638 23.421 1.00 66.75 214 GLU A O 1
ATOM 1801 N N . LYS A 1 215 ? -4.827 6.147 25.017 1.00 67.00 215 LYS A N 1
ATOM 1802 C CA . LYS A 1 215 ? -3.647 6.430 25.848 1.00 67.00 215 LYS A CA 1
ATOM 1803 C C . LYS A 1 215 ? -2.358 6.120 25.087 1.00 67.00 215 LYS A C 1
ATOM 1805 O O . LYS A 1 215 ? -1.454 6.948 25.048 1.00 67.00 215 LYS A O 1
ATOM 1810 N N . THR A 1 216 ? -2.292 4.949 24.457 1.00 66.94 216 THR A N 1
ATOM 1811 C CA . THR A 1 216 ? -1.139 4.533 23.654 1.00 66.94 216 THR A CA 1
ATOM 1812 C C . THR A 1 216 ? -0.969 5.433 22.431 1.00 66.94 216 THR A C 1
ATOM 1814 O O . THR A 1 216 ? 0.153 5.838 22.150 1.00 66.94 216 THR A O 1
ATOM 1817 N N . GLN A 1 217 ? -2.055 5.825 21.756 1.00 66.69 217 GLN A N 1
ATOM 1818 C CA . GLN A 1 217 ? -2.010 6.769 20.631 1.00 66.69 217 GLN A CA 1
ATOM 1819 C C . GLN A 1 217 ? -1.387 8.114 21.036 1.00 66.69 217 GLN A C 1
ATOM 1821 O O . GLN A 1 217 ? -0.493 8.603 20.352 1.00 66.69 217 GLN A O 1
ATOM 1826 N N . LYS A 1 218 ? -1.777 8.673 22.191 1.00 65.31 218 LYS A N 1
ATOM 1827 C CA . LYS A 1 218 ? -1.212 9.928 22.730 1.00 65.31 218 LYS A CA 1
ATOM 1828 C C . LYS A 1 218 ? 0.274 9.825 23.105 1.00 65.31 218 LYS A C 1
ATOM 1830 O O . LYS A 1 218 ? 0.967 10.838 23.157 1.00 65.31 218 LYS A O 1
ATOM 1835 N N . GLU A 1 219 ? 0.776 8.619 23.373 1.00 63.75 219 GLU A N 1
ATOM 1836 C CA . GLU A 1 219 ? 2.186 8.359 23.694 1.00 63.75 219 GLU A CA 1
ATOM 1837 C C . GLU A 1 219 ? 3.063 8.080 22.457 1.00 63.75 219 GLU A C 1
ATOM 1839 O O . GLU A 1 219 ? 4.301 8.095 22.558 1.00 63.75 219 GLU A O 1
ATOM 1844 N N . ILE A 1 220 ? 2.457 7.833 21.290 1.00 66.19 220 ILE A N 1
ATOM 1845 C CA . ILE A 1 220 ? 3.164 7.695 20.013 1.00 66.19 220 ILE A CA 1
ATOM 1846 C C . ILE A 1 220 ? 3.641 9.090 19.595 1.00 66.19 220 ILE A C 1
ATOM 1848 O O . ILE A 1 220 ? 2.948 9.852 18.933 1.00 66.19 220 ILE A O 1
ATOM 1852 N N . LYS A 1 221 ? 4.858 9.435 20.027 1.00 57.94 221 LYS A N 1
ATOM 1853 C CA . LYS A 1 221 ? 5.552 10.667 19.620 1.00 57.94 221 LYS A CA 1
ATOM 1854 C C . LYS A 1 221 ? 6.131 10.584 18.204 1.00 57.94 221 LYS A C 1
ATOM 1856 O O . LYS A 1 221 ? 6.406 11.618 17.613 1.00 57.94 221 LYS A O 1
ATOM 1861 N N . ASP A 1 222 ? 6.349 9.367 17.705 1.00 62.69 222 ASP A N 1
ATOM 1862 C CA . ASP A 1 222 ? 6.910 9.083 16.385 1.00 62.69 222 ASP A CA 1
ATOM 1863 C C . ASP A 1 222 ? 6.329 7.772 15.823 1.00 62.69 222 ASP A C 1
ATOM 1865 O O . ASP A 1 222 ? 6.088 6.797 16.539 1.00 62.69 222 ASP A O 1
ATOM 1869 N N . ILE A 1 223 ? 6.151 7.771 14.512 1.00 61.06 223 ILE A N 1
ATOM 1870 C CA . ILE A 1 223 ? 5.724 6.711 13.599 1.00 61.06 223 ILE A CA 1
ATOM 1871 C C . ILE A 1 223 ? 6.434 5.385 13.813 1.00 61.06 223 ILE A C 1
ATOM 1873 O O . ILE A 1 223 ? 5.806 4.325 13.774 1.00 61.06 223 ILE A O 1
ATOM 1877 N N . SER A 1 224 ? 7.748 5.434 14.031 1.00 64.44 224 SER A N 1
ATOM 1878 C CA . SER A 1 224 ? 8.564 4.237 14.233 1.00 64.44 224 SER A CA 1
ATOM 1879 C C . SER A 1 224 ? 8.025 3.393 15.398 1.00 64.44 224 SER A C 1
ATOM 1881 O O . SER A 1 224 ? 7.963 2.164 15.320 1.00 64.44 224 SER A O 1
ATOM 1883 N N . ARG A 1 225 ? 7.517 4.064 16.440 1.00 65.81 225 ARG A N 1
ATOM 1884 C CA . ARG A 1 225 ? 6.892 3.443 17.609 1.00 65.81 225 ARG A CA 1
ATOM 1885 C C . ARG A 1 225 ? 5.514 2.859 17.296 1.00 65.81 225 ARG A C 1
ATOM 1887 O O . ARG A 1 225 ? 5.202 1.790 17.809 1.00 65.81 225 ARG A O 1
ATOM 1894 N N . ALA A 1 226 ? 4.716 3.502 16.439 1.00 65.44 226 ALA A N 1
ATOM 1895 C CA . ALA A 1 226 ? 3.430 2.959 15.986 1.00 65.44 226 ALA A CA 1
ATOM 1896 C C . ALA A 1 226 ? 3.617 1.650 15.207 1.00 65.44 226 ALA A C 1
ATOM 1898 O O . ALA A 1 226 ? 2.932 0.665 15.477 1.00 65.44 226 ALA A O 1
ATOM 1899 N N . LEU A 1 227 ? 4.586 1.622 14.284 1.00 66.31 227 LEU A N 1
ATOM 1900 C CA . LEU A 1 227 ? 4.924 0.430 13.501 1.00 66.31 227 LEU A CA 1
ATOM 1901 C C . LEU A 1 227 ? 5.382 -0.731 14.393 1.00 66.31 227 LEU A C 1
ATOM 1903 O O . LEU A 1 227 ? 4.985 -1.868 14.150 1.00 66.31 227 LEU A O 1
ATOM 1907 N N . TYR A 1 228 ? 6.180 -0.445 15.427 1.00 68.88 228 TYR A N 1
ATOM 1908 C CA . TYR A 1 228 ? 6.623 -1.447 16.399 1.00 68.88 228 TYR A CA 1
ATOM 1909 C C . TYR A 1 228 ? 5.455 -2.006 17.222 1.00 68.88 228 TYR A C 1
ATOM 1911 O O . TYR A 1 228 ? 5.280 -3.215 17.292 1.00 68.88 228 TYR A O 1
ATOM 1919 N N . LEU A 1 229 ? 4.615 -1.135 17.791 1.00 66.88 229 LEU A N 1
ATOM 1920 C CA . LEU A 1 229 ? 3.496 -1.540 18.654 1.00 66.88 229 LEU A CA 1
ATOM 1921 C C . LEU A 1 229 ? 2.431 -2.369 17.926 1.00 66.88 229 LEU A C 1
ATOM 1923 O O . LEU A 1 229 ? 1.718 -3.142 18.552 1.00 66.88 229 LEU A O 1
ATOM 1927 N N . THR A 1 230 ? 2.322 -2.198 16.612 1.00 68.81 230 THR A N 1
ATOM 1928 C CA . THR A 1 230 ? 1.345 -2.897 15.767 1.00 68.81 230 THR A CA 1
ATOM 1929 C C . THR A 1 230 ? 1.908 -4.145 15.088 1.00 68.81 230 THR A C 1
ATOM 1931 O O . THR A 1 230 ? 1.190 -4.815 14.350 1.00 68.81 230 THR A O 1
ATOM 1934 N N . ALA A 1 231 ? 3.197 -4.449 15.276 1.00 66.62 231 ALA A N 1
ATOM 1935 C CA . ALA A 1 231 ? 3.865 -5.559 14.598 1.00 66.62 231 ALA A CA 1
ATOM 1936 C C . ALA A 1 231 ? 3.333 -6.932 15.031 1.00 66.62 231 ALA A C 1
ATOM 1938 O O . ALA A 1 231 ? 3.280 -7.834 14.196 1.00 66.62 231 ALA A O 1
ATOM 1939 N N . ASP A 1 232 ? 2.904 -7.052 16.290 1.00 64.38 232 ASP A N 1
ATOM 1940 C CA . ASP A 1 232 ? 2.459 -8.314 16.891 1.00 64.38 232 ASP A CA 1
ATOM 1941 C C . ASP A 1 232 ? 0.946 -8.553 16.756 1.00 64.38 232 ASP A C 1
ATOM 1943 O O . ASP A 1 232 ? 0.453 -9.613 17.134 1.00 64.38 232 ASP A O 1
ATOM 1947 N N . PHE A 1 233 ? 0.193 -7.600 16.194 1.00 65.31 233 PHE A N 1
ATOM 1948 C CA . PHE A 1 233 ? -1.220 -7.821 15.897 1.00 65.31 233 PHE A CA 1
ATOM 1949 C C . PHE A 1 233 ? -1.347 -8.769 14.697 1.00 65.31 233 PHE A C 1
ATOM 1951 O O . PHE A 1 233 ? -1.039 -8.401 13.557 1.00 65.31 233 PHE A O 1
ATOM 1958 N N . SER A 1 234 ? -1.829 -9.983 14.952 1.00 60.72 234 SER A N 1
ATOM 1959 C CA . SER A 1 234 ? -2.284 -10.931 13.935 1.00 60.72 234 SER A CA 1
ATOM 1960 C C . SER A 1 234 ? -3.797 -10.821 13.789 1.00 60.72 234 SER A C 1
ATOM 1962 O O . SER A 1 234 ? -4.537 -11.021 14.749 1.00 60.72 234 SER A O 1
ATOM 1964 N N . PHE A 1 235 ? -4.248 -10.502 12.581 1.00 62.78 235 PHE A N 1
ATOM 1965 C CA . PHE A 1 235 ? -5.658 -10.433 12.226 1.00 62.78 235 PHE A CA 1
ATOM 1966 C C . PHE A 1 235 ? -5.906 -11.412 11.084 1.00 62.78 235 PHE A C 1
ATOM 1968 O O . PHE A 1 235 ? -5.677 -11.085 9.920 1.00 62.78 235 PHE A O 1
ATOM 1975 N N . ASP A 1 236 ? -6.328 -12.625 11.440 1.00 52.94 236 ASP A N 1
ATOM 1976 C CA . ASP A 1 236 ? -6.465 -13.766 10.518 1.00 52.94 236 ASP A CA 1
ATOM 1977 C C . ASP A 1 236 ? -7.875 -13.892 9.908 1.00 52.94 236 ASP A C 1
ATOM 1979 O O . ASP A 1 236 ? -8.204 -14.866 9.239 1.00 52.94 236 ASP A O 1
ATOM 1983 N N . PHE A 1 237 ? -8.719 -12.886 10.112 1.00 59.12 237 PHE A N 1
ATOM 1984 C CA . PHE A 1 237 ? -10.163 -12.941 9.876 1.00 59.12 237 PHE A CA 1
ATOM 1985 C C . PHE A 1 237 ? -10.632 -12.341 8.537 1.00 59.12 237 PHE A C 1
ATOM 1987 O O . PHE A 1 237 ? -11.807 -12.442 8.200 1.00 59.12 237 PHE A O 1
ATOM 1994 N N . ILE A 1 238 ? -9.739 -11.746 7.730 1.00 59.88 238 ILE A N 1
ATOM 1995 C CA . ILE A 1 238 ? -10.074 -11.302 6.364 1.00 59.88 238 ILE A CA 1
ATOM 1996 C C . ILE A 1 238 ? -9.588 -12.353 5.364 1.00 59.88 238 ILE A C 1
ATOM 1998 O O . ILE A 1 238 ? -8.393 -12.474 5.095 1.00 59.88 238 ILE A O 1
ATOM 2002 N N . LYS A 1 239 ? -10.521 -13.080 4.738 1.00 58.41 239 LYS A N 1
ATOM 2003 C CA . LYS A 1 239 ? -10.209 -13.975 3.614 1.00 58.41 239 LYS A CA 1
ATOM 2004 C C . LYS A 1 239 ? -9.735 -13.137 2.420 1.00 58.41 239 LYS A C 1
ATOM 2006 O O . LYS A 1 239 ? -10.524 -12.420 1.811 1.00 58.41 239 LYS A O 1
ATOM 2011 N N . LEU A 1 240 ? -8.445 -13.187 2.084 1.00 55.41 240 LEU A N 1
ATOM 2012 C CA . LEU A 1 240 ? -7.804 -12.276 1.115 1.00 55.41 240 LEU A CA 1
ATOM 2013 C C . LEU A 1 240 ? -8.111 -12.569 -0.366 1.00 55.41 240 LEU A C 1
ATOM 2015 O O . LEU A 1 240 ? -7.723 -11.780 -1.218 1.00 55.41 240 LEU A O 1
ATOM 2019 N N . THR A 1 241 ? -8.799 -13.670 -0.678 1.00 54.88 241 THR A N 1
ATOM 2020 C CA . THR A 1 241 ? -8.873 -14.231 -2.042 1.00 54.88 241 THR A CA 1
ATOM 2021 C C . THR A 1 241 ? -10.147 -13.904 -2.833 1.00 54.88 241 THR A C 1
ATOM 2023 O O . THR A 1 241 ? -10.298 -14.396 -3.940 1.00 54.88 241 THR A O 1
ATOM 2026 N N . GLU A 1 242 ? -11.080 -13.122 -2.284 1.00 55.25 242 GLU A N 1
ATOM 2027 C CA . GLU A 1 242 ? -12.355 -12.761 -2.949 1.00 55.25 242 GLU A CA 1
ATOM 2028 C C . GLU A 1 242 ? -12.530 -11.2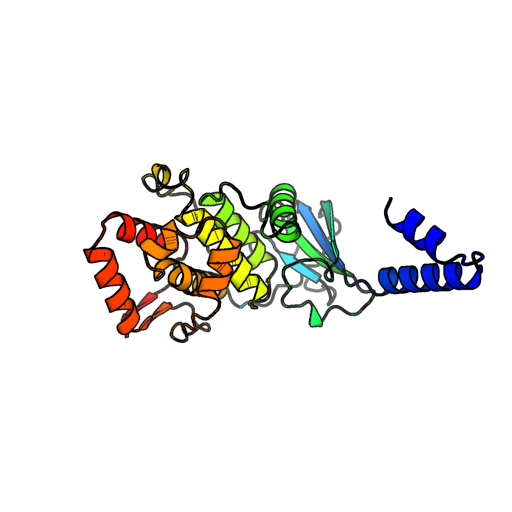31 -3.082 1.00 55.25 242 GLU A C 1
ATOM 2030 O O . GLU A 1 242 ? -11.827 -10.475 -2.423 1.00 55.25 242 GLU A O 1
ATOM 2035 N N . ASP A 1 243 ? -13.502 -10.725 -3.842 1.00 62.31 243 ASP A N 1
ATOM 2036 C CA . ASP A 1 243 ? -13.839 -9.280 -3.860 1.00 62.31 243 ASP A CA 1
ATOM 2037 C C . ASP A 1 243 ? -14.697 -8.818 -2.666 1.00 62.31 243 ASP A C 1
ATOM 2039 O O . ASP A 1 243 ? -15.128 -7.663 -2.570 1.00 62.31 243 ASP A O 1
ATOM 2043 N N . PHE A 1 244 ? -14.949 -9.735 -1.737 1.00 67.06 244 PHE A N 1
ATOM 2044 C CA . PHE A 1 244 ? -15.817 -9.555 -0.581 1.00 67.06 244 PHE A CA 1
ATOM 2045 C C . PHE A 1 244 ? -15.017 -9.353 0.701 1.00 67.06 244 PHE A C 1
ATOM 2047 O O . PHE A 1 244 ? -14.053 -10.079 0.947 1.00 67.06 244 PHE A O 1
ATOM 2054 N N . LEU A 1 245 ? -15.416 -8.396 1.538 1.00 74.50 245 LEU A N 1
ATOM 2055 C CA . LEU A 1 245 ? -14.837 -8.222 2.871 1.00 74.50 245 LEU A CA 1
ATOM 2056 C C . LEU A 1 245 ? -15.666 -9.014 3.888 1.00 74.50 245 LEU A C 1
ATOM 2058 O O . LEU A 1 245 ? -16.850 -8.734 4.049 1.00 74.50 245 LEU A O 1
ATOM 2062 N N . TYR A 1 246 ? -15.036 -9.968 4.571 1.00 72.31 246 TYR A N 1
ATOM 2063 C CA . TYR A 1 246 ? -15.631 -10.711 5.683 1.00 72.31 246 TYR A CA 1
ATOM 2064 C C . TYR A 1 246 ? -15.072 -10.165 6.995 1.00 72.31 246 TYR A C 1
ATOM 2066 O O . TYR A 1 246 ? -13.853 -10.005 7.111 1.00 72.31 246 TYR A O 1
ATOM 2074 N N . LEU A 1 247 ? -15.957 -9.848 7.938 1.00 75.38 247 LEU A N 1
ATOM 2075 C CA . LEU A 1 247 ? -15.614 -9.401 9.285 1.00 75.38 247 LEU A CA 1
ATOM 2076 C C . LEU A 1 247 ? -16.259 -10.348 10.299 1.00 75.38 247 LEU A C 1
ATOM 2078 O O . LEU A 1 247 ? -17.469 -10.554 10.253 1.00 75.38 247 LEU A O 1
ATOM 2082 N N . ASP A 1 248 ? -15.432 -10.887 11.188 1.00 72.75 248 ASP A N 1
ATOM 2083 C CA . ASP A 1 248 ? -15.841 -11.722 12.318 1.00 72.75 248 ASP A CA 1
ATOM 2084 C C . ASP A 1 248 ? -16.614 -10.891 13.362 1.00 72.75 248 ASP A C 1
ATOM 2086 O O . ASP A 1 248 ? -16.271 -9.723 13.609 1.00 72.75 248 ASP A O 1
ATOM 2090 N N . ASP A 1 249 ? -17.632 -11.493 13.977 1.00 76.88 249 ASP A N 1
ATOM 2091 C CA . ASP A 1 249 ? -18.422 -10.956 15.086 1.00 76.88 249 ASP A CA 1
ATOM 2092 C C . ASP A 1 249 ? -17.575 -10.288 16.180 1.00 76.88 249 ASP A C 1
ATOM 2094 O O . ASP A 1 249 ? -17.935 -9.208 16.662 1.00 76.88 249 ASP A O 1
ATOM 2098 N N . ASP A 1 250 ? -16.427 -10.860 16.554 1.00 75.19 250 ASP A N 1
ATOM 2099 C CA . ASP A 1 250 ? -15.561 -10.287 17.595 1.00 75.19 250 ASP A CA 1
ATOM 2100 C C . ASP A 1 250 ? -15.063 -8.877 17.224 1.00 75.19 250 ASP A C 1
ATOM 2102 O O . ASP A 1 250 ? -15.081 -7.953 18.045 1.00 75.19 250 ASP A O 1
ATOM 2106 N N . ILE A 1 251 ? -14.690 -8.669 15.959 1.00 75.44 251 ILE A N 1
ATOM 2107 C CA . ILE A 1 251 ? -14.228 -7.367 15.456 1.00 75.44 251 ILE A CA 1
ATOM 2108 C C . ILE A 1 251 ? -15.394 -6.405 15.382 1.00 75.44 251 ILE A C 1
ATOM 2110 O O . ILE A 1 251 ? -15.259 -5.243 15.753 1.00 75.44 251 ILE A O 1
ATOM 2114 N N . ILE A 1 252 ? -16.539 -6.869 14.878 1.00 78.00 252 ILE A N 1
ATOM 2115 C CA . ILE A 1 252 ? -17.740 -6.044 14.764 1.00 78.00 252 ILE A CA 1
ATOM 2116 C C . ILE A 1 252 ? -18.112 -5.518 16.149 1.00 78.00 252 ILE A C 1
ATOM 2118 O O . ILE A 1 252 ? -18.357 -4.322 16.308 1.00 78.00 252 ILE A O 1
ATOM 2122 N N . ASN A 1 253 ? -18.081 -6.381 17.162 1.00 80.00 253 ASN A N 1
ATOM 2123 C CA . ASN A 1 253 ? -18.326 -5.998 18.543 1.00 80.00 253 ASN A CA 1
ATOM 2124 C C . ASN A 1 253 ? -17.312 -4.956 19.032 1.00 80.00 253 ASN A C 1
ATOM 2126 O O . ASN A 1 253 ? -17.720 -3.948 19.612 1.00 80.00 253 ASN A O 1
ATOM 2130 N N . GLU A 1 254 ? -16.022 -5.116 18.731 1.00 79.69 254 GLU A N 1
ATOM 2131 C CA . GLU A 1 254 ? -14.994 -4.136 19.100 1.00 79.69 254 GLU A CA 1
ATOM 2132 C C . GLU A 1 254 ? -15.179 -2.778 18.386 1.00 79.69 254 GLU A C 1
ATOM 2134 O O . GLU A 1 254 ? -15.074 -1.716 19.014 1.00 79.69 254 GLU A O 1
ATOM 2139 N N . ILE A 1 255 ? -15.533 -2.789 17.093 1.00 80.94 255 ILE A N 1
ATOM 2140 C CA . ILE A 1 255 ? -15.895 -1.588 16.322 1.00 80.94 255 ILE A CA 1
ATOM 2141 C C . ILE A 1 255 ? -17.085 -0.895 16.986 1.00 80.94 255 ILE A C 1
ATOM 2143 O O . ILE A 1 255 ? -17.025 0.302 17.273 1.00 80.94 255 ILE A O 1
ATOM 2147 N N . LEU A 1 256 ? -18.160 -1.638 17.263 1.00 81.38 256 LEU A N 1
ATOM 2148 C CA . LEU A 1 256 ? -19.377 -1.109 17.873 1.00 81.38 256 LEU A CA 1
ATOM 2149 C C . LEU A 1 256 ? -19.108 -0.536 19.267 1.00 81.38 256 LEU A C 1
ATOM 2151 O O . LEU A 1 256 ? -19.661 0.508 19.616 1.00 81.38 256 LEU A O 1
ATOM 2155 N N . GLU A 1 257 ? -18.259 -1.177 20.070 1.00 82.12 257 GLU A N 1
ATOM 2156 C CA . GLU A 1 257 ? -17.859 -0.657 21.376 1.00 82.12 257 GLU A CA 1
ATOM 2157 C C . GLU A 1 257 ? -17.093 0.663 21.284 1.00 82.12 257 GLU A C 1
ATOM 2159 O O . GLU A 1 257 ? -17.314 1.546 22.119 1.00 82.12 257 GLU A O 1
ATOM 2164 N N . LYS A 1 258 ? -16.196 0.812 20.303 1.00 74.75 258 LYS A N 1
ATOM 2165 C CA . LYS A 1 258 ? -15.455 2.063 20.088 1.00 74.75 258 LYS A CA 1
ATOM 2166 C C . LYS A 1 258 ? -16.345 3.166 19.527 1.00 74.75 258 LYS A C 1
ATOM 2168 O O . LYS A 1 258 ? -16.390 4.253 20.096 1.00 74.75 258 LYS A O 1
ATOM 2173 N N . VAL A 1 259 ? -17.133 2.871 18.496 1.00 77.88 259 VAL A N 1
ATOM 2174 C CA . VAL A 1 259 ? -18.066 3.825 17.877 1.00 77.88 259 VAL A CA 1
ATOM 2175 C C . VAL A 1 259 ? -19.082 4.360 18.892 1.00 77.88 259 VAL A C 1
ATOM 2177 O O . VAL A 1 259 ? -19.354 5.558 18.915 1.00 77.88 259 VAL A O 1
ATOM 2180 N N . LYS A 1 260 ? -19.596 3.521 19.804 1.00 78.94 260 LYS A N 1
ATOM 2181 C CA . LYS A 1 260 ? -20.486 3.976 20.894 1.00 78.94 260 LYS A CA 1
ATOM 2182 C C . LYS A 1 260 ? -19.837 5.014 21.815 1.00 78.94 260 LYS A C 1
ATOM 2184 O O . LYS A 1 260 ? -20.554 5.779 22.457 1.00 78.94 260 LYS A O 1
ATOM 2189 N N . LYS A 1 261 ? -18.504 5.030 21.915 1.00 75.81 261 LYS A N 1
ATOM 2190 C CA . LYS A 1 261 ? -17.746 5.934 22.791 1.00 75.81 261 LYS A CA 1
ATOM 2191 C C . LYS A 1 261 ? -17.414 7.271 22.113 1.00 75.81 261 LYS A C 1
ATOM 2193 O O . LYS A 1 261 ? -17.141 8.229 22.833 1.00 75.81 261 LYS A O 1
ATOM 2198 N N . SER A 1 262 ? -17.450 7.371 20.777 1.00 73.50 262 SER A N 1
ATOM 2199 C CA . SER A 1 262 ? -17.031 8.579 20.048 1.00 73.50 262 SER A CA 1
ATOM 2200 C C . SER A 1 262 ? -17.653 8.706 18.650 1.00 73.50 262 SER A C 1
ATOM 2202 O O . SER A 1 262 ? -17.548 7.823 17.804 1.00 73.50 262 SER A O 1
ATOM 2204 N N . ASN A 1 263 ? -18.224 9.877 18.352 1.00 71.69 263 ASN A N 1
ATOM 2205 C CA . ASN A 1 263 ? -18.733 10.192 17.010 1.00 71.69 263 ASN A CA 1
ATOM 2206 C C . ASN A 1 263 ? -17.623 10.443 15.977 1.00 71.69 263 ASN A C 1
ATOM 2208 O O . ASN A 1 263 ? -17.882 10.377 14.777 1.00 71.69 263 ASN A O 1
ATOM 2212 N N . ASP A 1 264 ? -16.408 10.782 16.411 1.00 73.69 264 ASP A N 1
ATOM 2213 C CA . ASP A 1 264 ? -15.289 11.001 15.488 1.00 73.69 264 ASP A CA 1
ATOM 2214 C C . ASP A 1 264 ? -14.699 9.676 15.002 1.00 73.69 264 ASP A C 1
ATOM 2216 O O . ASP A 1 264 ? -14.265 9.579 13.858 1.00 73.69 264 ASP A O 1
ATOM 2220 N N . ASP A 1 265 ? -14.798 8.637 15.827 1.00 74.62 265 ASP A N 1
ATOM 2221 C CA . ASP A 1 265 ? -14.445 7.267 15.475 1.00 74.62 265 ASP A CA 1
ATOM 2222 C C . ASP A 1 265 ? -15.299 6.735 14.315 1.00 74.62 265 ASP A C 1
ATOM 2224 O O . ASP A 1 265 ? -14.759 6.206 13.344 1.00 74.62 265 ASP A O 1
ATOM 2228 N N . LEU A 1 266 ? -16.616 6.973 14.350 1.00 75.94 266 LEU A N 1
ATOM 2229 C CA . LEU A 1 266 ? -17.517 6.613 13.249 1.00 75.94 266 LEU A CA 1
ATOM 2230 C C . LEU A 1 266 ? -17.117 7.290 11.930 1.00 75.94 266 LEU A C 1
ATOM 2232 O O . LEU A 1 266 ? -17.076 6.642 10.890 1.00 75.94 266 LEU A O 1
ATOM 2236 N N . LYS A 1 267 ? -16.748 8.576 11.976 1.00 77.25 267 LYS A N 1
ATOM 2237 C CA . LYS A 1 267 ? -16.316 9.315 10.778 1.00 77.25 267 LYS A CA 1
ATOM 2238 C C . LYS A 1 267 ? -15.031 8.750 10.183 1.00 77.25 267 LYS A C 1
ATOM 2240 O O . LYS A 1 267 ? -14.891 8.760 8.965 1.00 77.25 267 LYS A O 1
ATOM 2245 N N . ILE A 1 268 ? -14.094 8.284 11.014 1.00 79.88 268 ILE A N 1
ATOM 2246 C CA . ILE A 1 268 ? -12.855 7.650 10.541 1.00 79.88 268 ILE A CA 1
ATOM 2247 C C . ILE A 1 268 ? -13.184 6.352 9.800 1.00 79.88 268 ILE A C 1
ATOM 2249 O O . ILE A 1 268 ? -12.664 6.141 8.704 1.00 79.88 268 ILE A O 1
ATOM 2253 N N . PHE A 1 269 ? -14.062 5.510 10.357 1.00 80.94 269 PHE A N 1
ATOM 2254 C CA . PHE A 1 269 ? -14.527 4.301 9.673 1.00 80.94 269 PHE A CA 1
ATOM 2255 C C . PHE A 1 269 ? -15.197 4.634 8.344 1.00 80.94 269 PHE A C 1
ATOM 2257 O O . PHE A 1 269 ? -14.747 4.150 7.308 1.00 80.94 269 PHE A O 1
ATOM 2264 N N . ASP A 1 270 ? -16.212 5.499 8.358 1.00 78.75 270 ASP A N 1
ATOM 2265 C CA . ASP A 1 270 ? -16.942 5.887 7.148 1.00 78.75 270 ASP A CA 1
ATOM 2266 C C . ASP A 1 270 ? -15.989 6.416 6.074 1.00 78.75 270 ASP A C 1
ATOM 2268 O O . ASP A 1 270 ? -16.085 6.047 4.904 1.00 78.75 270 ASP A O 1
ATOM 2272 N N . TYR A 1 271 ? -15.013 7.230 6.475 1.00 79.75 271 TYR A N 1
ATOM 2273 C CA . TYR A 1 271 ? -14.001 7.775 5.584 1.00 79.75 271 TYR A CA 1
ATOM 2274 C C . TYR A 1 271 ? -13.136 6.683 4.931 1.00 79.75 271 TYR A C 1
ATOM 2276 O O . TYR A 1 271 ? -12.984 6.666 3.708 1.00 79.75 271 TYR A O 1
ATOM 2284 N N . ILE A 1 272 ? -12.596 5.743 5.713 1.00 84.88 272 ILE A N 1
ATOM 2285 C CA . ILE A 1 272 ? -11.765 4.647 5.189 1.00 84.88 272 ILE A CA 1
ATOM 2286 C C . ILE A 1 272 ? -12.581 3.727 4.268 1.00 84.88 272 ILE A C 1
ATOM 2288 O O . ILE A 1 272 ? -12.118 3.370 3.182 1.00 84.88 272 ILE A O 1
ATOM 2292 N N . PHE A 1 273 ? -13.817 3.398 4.645 1.00 82.19 273 PHE A N 1
ATOM 2293 C CA . PHE A 1 273 ? -14.706 2.552 3.843 1.00 82.19 273 PHE A CA 1
ATOM 2294 C C . PHE A 1 273 ? -15.260 3.261 2.592 1.00 82.19 273 PHE A C 1
ATOM 2296 O O . PHE A 1 273 ? -15.611 2.597 1.617 1.00 82.19 273 PHE A O 1
ATOM 2303 N N . CYS A 1 274 ? -15.267 4.599 2.546 1.00 78.50 274 CYS A N 1
ATOM 2304 C CA . CYS A 1 274 ? -15.538 5.346 1.313 1.00 78.50 274 CYS A CA 1
ATOM 2305 C C . CYS A 1 274 ? -14.416 5.194 0.273 1.00 78.50 274 CYS A C 1
ATOM 2307 O O . CYS A 1 274 ? -14.696 5.185 -0.930 1.00 78.50 274 CYS A O 1
ATOM 2309 N N . ILE A 1 275 ? -13.163 5.070 0.726 1.00 79.38 275 ILE A N 1
ATOM 2310 C CA . ILE A 1 275 ? -11.995 4.870 -0.143 1.00 79.38 275 ILE A CA 1
ATOM 2311 C C . ILE A 1 275 ? -11.923 3.410 -0.610 1.00 79.38 275 ILE A C 1
ATOM 2313 O O . ILE A 1 275 ? -11.747 3.145 -1.800 1.00 79.38 275 ILE A O 1
ATOM 2317 N N . HIS A 1 276 ? -12.102 2.457 0.308 1.00 83.19 276 HIS A N 1
ATOM 2318 C CA . HIS A 1 276 ? -12.003 1.022 0.033 1.00 83.19 276 HIS A CA 1
ATOM 2319 C C . HIS A 1 276 ? -13.374 0.392 -0.222 1.00 83.19 276 HIS A C 1
ATOM 2321 O O . HIS A 1 276 ? -14.012 -0.149 0.680 1.00 83.19 276 HIS A O 1
ATOM 2327 N N . LYS A 1 277 ? -13.827 0.448 -1.479 1.00 72.44 277 LYS A N 1
ATOM 2328 C CA . LYS A 1 277 ? -15.141 -0.071 -1.887 1.00 72.44 277 LYS A CA 1
ATOM 2329 C C . LYS A 1 277 ? -15.104 -1.559 -2.236 1.00 72.44 277 LYS A C 1
ATOM 2331 O O . LYS A 1 277 ? -14.589 -1.946 -3.288 1.00 72.44 277 LYS A O 1
ATOM 2336 N N . PHE A 1 278 ? -15.754 -2.365 -1.405 1.00 72.94 278 PHE A N 1
ATOM 2337 C CA . PHE A 1 278 ? -15.984 -3.795 -1.631 1.00 72.94 278 PHE A CA 1
ATOM 2338 C C . PHE A 1 278 ? -17.335 -4.046 -2.308 1.00 72.94 278 PHE A C 1
ATOM 2340 O O . PHE A 1 278 ? -18.258 -3.247 -2.158 1.00 72.94 278 PHE A O 1
ATOM 2347 N N . ASN A 1 279 ? -17.457 -5.151 -3.052 1.00 67.00 279 ASN A N 1
ATOM 2348 C CA . ASN A 1 279 ? -18.716 -5.505 -3.724 1.00 67.00 279 ASN A CA 1
ATOM 2349 C C . ASN A 1 279 ? -19.812 -5.871 -2.711 1.00 67.00 279 ASN A C 1
ATOM 2351 O O . ASN A 1 279 ? -20.946 -5.414 -2.840 1.00 67.00 279 ASN A O 1
ATOM 2355 N N . CYS A 1 280 ? -19.466 -6.645 -1.680 1.00 64.25 280 CYS A N 1
ATOM 2356 C CA . CYS A 1 280 ? -20.307 -6.871 -0.503 1.00 64.25 280 CYS A CA 1
ATOM 2357 C C . CYS A 1 280 ? -19.444 -6.937 0.765 1.00 64.25 280 CYS A C 1
ATOM 2359 O O . CYS A 1 280 ? -18.264 -7.304 0.711 1.00 64.25 280 CYS A O 1
ATOM 2361 N N . ILE A 1 281 ? -20.063 -6.592 1.894 1.00 69.50 281 ILE A N 1
ATOM 2362 C CA . ILE A 1 281 ? -19.520 -6.770 3.242 1.00 69.50 281 ILE A CA 1
ATOM 2363 C C . ILE A 1 281 ? -20.348 -7.872 3.899 1.00 69.50 281 ILE A C 1
ATOM 2365 O O . ILE A 1 281 ? -21.568 -7.739 4.001 1.00 69.50 281 ILE A O 1
ATOM 2369 N N . PHE A 1 282 ? -19.696 -8.955 4.307 1.00 61.84 282 PHE A N 1
ATOM 2370 C CA . PHE A 1 282 ? -20.323 -10.051 5.036 1.00 61.84 282 PHE A CA 1
ATOM 2371 C C . PHE A 1 282 ? -19.955 -9.959 6.513 1.00 61.84 282 PHE A C 1
ATOM 2373 O O . PHE A 1 282 ? -18.788 -9.779 6.864 1.00 61.84 282 PHE A O 1
ATOM 2380 N N . LEU A 1 283 ? -20.980 -10.081 7.346 1.00 58.97 283 LEU A N 1
ATOM 2381 C CA . LEU A 1 283 ? -20.893 -10.129 8.799 1.00 58.97 283 LEU A CA 1
ATOM 2382 C C . LEU A 1 283 ? -21.164 -11.589 9.175 1.00 58.97 283 LEU A C 1
ATOM 2384 O O . LEU A 1 283 ? -22.191 -12.123 8.739 1.00 58.97 283 LEU A O 1
ATOM 2388 N N . SER A 1 284 ? -20.219 -12.241 9.852 1.00 53.88 284 SER A N 1
ATOM 2389 C CA . SER A 1 284 ? -20.290 -13.670 10.191 1.00 53.88 284 SER A CA 1
ATOM 2390 C C . SER A 1 284 ? -20.324 -13.907 11.683 1.00 53.88 284 SER A C 1
ATOM 2392 O O . SER A 1 284 ? -19.397 -13.362 12.328 1.00 53.88 284 SER A O 1
#

pLDDT: mean 70.08, std 15.82, range [34.69, 93.62]

Organism: NCBI:txid148818

Radius of gyration: 22.93 Å; chains: 1; bounding box: 72×34×60 Å

Sequence (284 aa):
MICKAILKANNIKTNFTVLSLYILSISKVILTQKTMAIHFYETEEIHLTENGTNNCDYFDEFSYFDDQKPVLYSLDSNNKVLQVFIINLETFFLNFSNEEEIQENQQHNIYININLLSYNEFLYFYNIVMCFPFLIENVNENRYQLMLKICDILKIKTNKLFEKFIRLILFFQIFNPGATNKWKVISTSKSYRCSSIISKKAIVEFFKIYFISEKTQKEIKDISRALYLTADFSFDFIKLTEDFLYLDDDIINEILEKVKKSNDDLKIFDYIFCIHKFNCIFLS